Protein AF-0000000071075204 (afdb_homodimer)

Foldseek 3Di:
DLVVLLLVLLVLLLVQLVVLQVQLVVLQVVLVVLVVVPPPDPVSPVSSVVSNVSSVVSNVLSVLSNVCSVPVLPVVSLVVNLVSLVVQQVVLVCCVPPVVVDDPDPVSVVSNVSSVVSNVSSVVNVCSVHPVVVPPPPPPPPPPPD/DLVVLLLVLLVLLLVQLVVLQVQLVVLQVVLVVLVVVPPPDPVSPVSSVVSNVSSVVSNVLSVLSNVCSVPVLPVVSLVVNLVSLVVQQVVLCCCVPPVVVDDPDPVSVVSNVSSVVSNVSSVVNVCSVHPVVVPPPPPPPPPPPD

InterPro domains:
  IPR005352 Erg28 [PF03694] (9-120)
  IPR005352 Erg28 [PTHR15451] (7-124)

Organism: Strongylocentrotus purpuratus (NCBI:txid7668)

Nearest PDB structures (foldseek):
  3ja6-assembly1_I  TM=4.258E-01  e=2.888E+00  Escherichia coli
  8qae-assembly1_A  TM=3.595E-01  e=3.356E+00  synthetic construct
  6ixg-assembly2_B  TM=3.273E-01  e=6.754E+00  Homo sapiens
  3ja6-assembly1_I  TM=4.259E-01  e=3.304E+00  Escherichia coli
  8qae-assembly1_A  TM=3.596E-01  e=3.653E+00  synthetic construct

Structure (mmCIF, N/CA/C/O backbone):
data_AF-0000000071075204-model_v1
#
loop_
_entity.id
_entity.type
_entity.pdbx_description
1 polymer 'Ergosterol biosynthetic protein 28'
#
loop_
_atom_site.group_PDB
_atom_site.id
_atom_site.type_symbol
_atom_site.label_atom_id
_atom_site.label_alt_id
_atom_site.label_comp_id
_atom_site.label_asym_id
_atom_site.label_entity_id
_atom_site.label_seq_id
_atom_site.pdbx_PDB_ins_code
_atom_site.Cartn_x
_atom_site.Cartn_y
_atom_site.Cartn_z
_atom_site.occupancy
_atom_site.B_iso_or_equiv
_atom_site.auth_seq_id
_atom_site.auth_comp_id
_atom_site.auth_asym_id
_atom_site.auth_atom_id
_atom_site.pdbx_PDB_model_num
ATOM 1 N N . MET A 1 1 ? -24.531 17.844 10.969 1 65.88 1 MET A N 1
ATOM 2 C CA . MET A 1 1 ? -24.562 16.766 9.977 1 65.88 1 MET A CA 1
ATOM 3 C C . MET A 1 1 ? -23.172 16.391 9.516 1 65.88 1 MET A C 1
ATOM 5 O O . MET A 1 1 ? -22.812 15.211 9.461 1 65.88 1 MET A O 1
ATOM 9 N N . ALA A 1 2 ? -22.422 17.297 9.336 1 71.94 2 ALA A N 1
ATOM 10 C CA . ALA A 1 2 ? -21.062 17.062 8.875 1 71.94 2 ALA A CA 1
ATOM 11 C C . ALA A 1 2 ? -20.234 16.344 9.938 1 71.94 2 ALA A C 1
ATOM 13 O O . ALA A 1 2 ? -19.516 15.383 9.633 1 71.94 2 ALA A O 1
ATOM 14 N N . ASN A 1 3 ? -20.562 16.594 11.125 1 84 3 ASN A N 1
ATOM 15 C CA . ASN A 1 3 ? -19.812 15.977 12.211 1 84 3 ASN A CA 1
ATOM 16 C C . ASN A 1 3 ? -20.172 14.5 12.375 1 84 3 ASN A C 1
ATOM 18 O O . ASN A 1 3 ? -19.281 13.664 12.562 1 84 3 ASN A O 1
ATOM 22 N N . ALA A 1 4 ? -21.5 14.281 12.219 1 91.12 4 ALA A N 1
ATOM 23 C CA . ALA A 1 4 ? -21.922 12.898 12.336 1 91.12 4 ALA A CA 1
ATOM 24 C C . ALA A 1 4 ? -21.344 12.039 11.219 1 91.12 4 ALA A C 1
ATOM 26 O O . ALA A 1 4 ? -20.875 10.93 11.461 1 91.12 4 ALA A O 1
ATOM 27 N N . PHE A 1 5 ? -21.453 12.547 10.047 1 95.12 5 PHE A N 1
ATOM 28 C CA . PHE A 1 5 ? -20.891 11.844 8.898 1 95.12 5 PHE A CA 1
ATOM 29 C C . PHE A 1 5 ? -19.406 11.555 9.117 1 95.12 5 PHE A C 1
ATOM 31 O O . PHE A 1 5 ? -18.938 10.438 8.859 1 95.12 5 PHE A O 1
ATOM 38 N N . THR 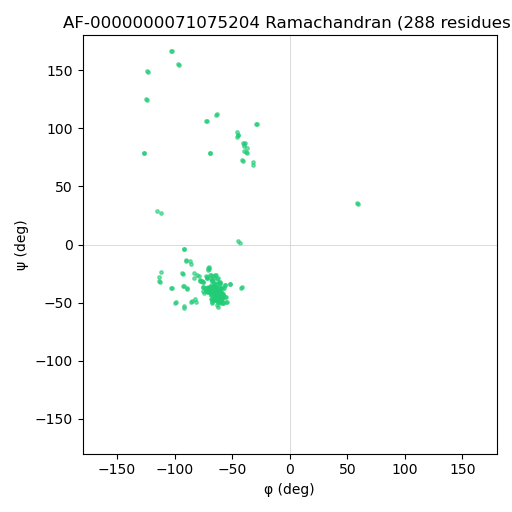A 1 6 ? -18.703 12.523 9.586 1 95.88 6 THR A N 1
ATOM 39 C CA . THR A 1 6 ? -17.266 12.367 9.797 1 95.88 6 THR A CA 1
ATOM 40 C C . THR A 1 6 ? -16.984 11.289 10.836 1 95.88 6 THR A C 1
ATOM 42 O O . THR A 1 6 ? -16.047 10.5 10.688 1 95.88 6 THR A O 1
ATOM 45 N N . LYS A 1 7 ? -17.812 11.258 11.812 1 96.31 7 LYS A N 1
ATOM 46 C CA . LYS A 1 7 ? -17.641 10.234 12.836 1 96.31 7 LYS A CA 1
ATOM 47 C C . LYS A 1 7 ? -17.875 8.844 12.266 1 96.31 7 LYS A C 1
ATOM 49 O O . LYS A 1 7 ? -17.125 7.91 12.562 1 96.31 7 LYS A O 1
ATOM 54 N N . VAL A 1 8 ? -18.906 8.711 11.484 1 97.5 8 VAL A N 1
ATOM 55 C CA . VAL A 1 8 ? -19.234 7.434 10.859 1 97.5 8 VAL A CA 1
ATOM 56 C C . VAL A 1 8 ? -18.109 7.023 9.906 1 97.5 8 VAL A C 1
ATOM 58 O O . VAL A 1 8 ? -17.688 5.867 9.898 1 97.5 8 VAL A O 1
ATOM 61 N N . LEU A 1 9 ? -17.688 7.949 9.133 1 98.06 9 LEU A N 1
ATOM 62 C CA . LEU A 1 9 ? -16.625 7.68 8.172 1 98.06 9 LEU A CA 1
ATOM 63 C C . LEU A 1 9 ? -15.344 7.246 8.883 1 98.06 9 LEU A C 1
ATOM 65 O O . LEU A 1 9 ? -14.695 6.277 8.469 1 98.06 9 LEU A O 1
ATOM 69 N N . ARG A 1 10 ? -15.023 7.922 9.906 1 97.81 10 ARG A N 1
ATOM 70 C CA . ARG A 1 10 ? -13.844 7.59 10.695 1 97.81 10 ARG A CA 1
ATOM 71 C C . ARG A 1 10 ? -13.93 6.168 11.234 1 97.81 10 ARG A C 1
ATOM 73 O O . ARG A 1 10 ? -12.969 5.398 11.141 1 97.81 10 ARG A O 1
ATOM 80 N N . PHE A 1 11 ? -15.039 5.934 11.75 1 98.25 11 PHE A N 1
ATOM 81 C CA . PHE A 1 11 ? -15.242 4.609 12.32 1 98.25 11 PHE A CA 1
ATOM 82 C C . PHE A 1 11 ? -15.188 3.539 11.234 1 98.25 11 PHE A C 1
ATOM 84 O O . PHE A 1 11 ? -14.562 2.49 11.422 1 98.25 11 PHE A O 1
ATOM 91 N N . TRP A 1 12 ? -15.859 3.719 10.141 1 98.56 12 TRP A N 1
ATOM 92 C CA . TRP A 1 12 ? -15.867 2.785 9.023 1 98.56 12 TRP A CA 1
ATOM 93 C C . TRP A 1 12 ? -14.445 2.5 8.547 1 98.56 12 TRP A C 1
ATOM 95 O O . TRP A 1 12 ? -14.055 1.34 8.406 1 98.56 12 TRP A O 1
ATOM 105 N N . ILE A 1 13 ? -13.711 3.559 8.344 1 98.69 13 ILE A N 1
ATOM 106 C CA . ILE A 1 13 ? -12.359 3.418 7.824 1 98.69 13 ILE A CA 1
ATOM 107 C C . ILE A 1 13 ? -11.484 2.686 8.844 1 98.69 13 ILE A C 1
ATOM 109 O O . ILE A 1 13 ? -10.633 1.875 8.469 1 98.69 13 ILE A O 1
ATOM 113 N N . PHE A 1 14 ? -11.703 2.955 10.094 1 98.62 14 PHE A N 1
ATOM 114 C CA . PHE A 1 14 ? -10.969 2.252 11.133 1 98.62 14 PHE A CA 1
ATOM 115 C C . PHE A 1 14 ? -11.258 0.755 11.086 1 98.62 14 PHE A C 1
ATOM 117 O O . PHE A 1 14 ? -10.328 -0.059 11.133 1 98.62 14 PHE A O 1
ATOM 124 N N . LEU A 1 15 ? -12.508 0.422 10.984 1 98.31 15 LEU A N 1
ATOM 125 C CA . LEU A 1 15 ? -12.914 -0.978 10.953 1 98.31 15 LEU A CA 1
ATOM 126 C C . LEU A 1 15 ? -12.312 -1.696 9.758 1 98.31 15 LEU A C 1
ATOM 128 O O . LEU A 1 15 ? -11.805 -2.814 9.883 1 98.31 15 LEU A O 1
ATOM 132 N N . VAL A 1 16 ? -12.398 -1.036 8.641 1 98.06 16 VAL A N 1
ATOM 133 C CA . VAL A 1 16 ? -11.867 -1.641 7.418 1 98.06 16 VAL A CA 1
ATOM 134 C C . VAL A 1 16 ? -10.359 -1.795 7.531 1 98.06 16 VAL A C 1
ATOM 136 O O . VAL A 1 16 ? -9.797 -2.814 7.117 1 98.06 16 VAL A O 1
ATOM 139 N N . GLY A 1 17 ? -9.711 -0.777 8.055 1 98.12 17 GLY A N 1
ATOM 140 C CA . GLY A 1 17 ? -8.281 -0.888 8.289 1 98.12 17 GLY A CA 1
ATOM 141 C C . GLY A 1 17 ? -7.918 -2.008 9.25 1 98.12 17 GLY A C 1
ATOM 142 O O . GLY A 1 17 ? -6.957 -2.744 9.016 1 98.12 17 GLY A O 1
ATOM 143 N N . PHE A 1 18 ? -8.648 -2.141 10.242 1 97.19 18 PHE A N 1
ATOM 144 C CA . PHE A 1 18 ? -8.414 -3.188 11.227 1 97.19 18 PHE A CA 1
ATOM 145 C C . PHE A 1 18 ? -8.656 -4.566 10.625 1 97.19 18 PHE A C 1
ATOM 147 O O . PHE A 1 18 ? -7.902 -5.504 10.891 1 97.19 18 PHE A O 1
ATOM 154 N N . MET A 1 19 ? -9.672 -4.688 9.852 1 95.88 19 MET A N 1
ATOM 155 C CA . MET A 1 19 ? -9.984 -5.941 9.172 1 95.88 19 MET A CA 1
ATOM 156 C C . MET A 1 19 ? -8.852 -6.348 8.234 1 95.88 19 MET A C 1
ATOM 158 O O . MET A 1 19 ? -8.617 -7.535 8.008 1 95.88 19 MET A O 1
ATOM 162 N N . ALA A 1 20 ? -8.227 -5.348 7.707 1 96.12 20 ALA A N 1
ATOM 163 C CA . ALA A 1 20 ? -7.098 -5.629 6.824 1 96.12 20 ALA A CA 1
ATOM 164 C C . ALA A 1 20 ? -5.996 -6.375 7.57 1 96.12 20 ALA A C 1
ATOM 166 O O . ALA A 1 20 ? -5.34 -7.25 7 1 96.12 20 ALA A O 1
ATOM 167 N N . VAL A 1 21 ? -5.766 -6.055 8.797 1 93.81 21 VAL A N 1
ATOM 168 C CA . VAL A 1 21 ? -4.773 -6.754 9.609 1 93.81 21 VAL A CA 1
ATOM 169 C C . VAL A 1 21 ? -5.188 -8.211 9.789 1 93.81 21 VAL A C 1
ATOM 171 O O . VAL A 1 21 ? -4.355 -9.117 9.688 1 93.81 21 VAL A O 1
ATOM 174 N N . GLY A 1 22 ? -6.469 -8.414 10.078 1 92.38 22 GLY A N 1
ATOM 175 C CA . GLY A 1 22 ? -6.977 -9.773 10.164 1 92.38 22 GLY A CA 1
ATOM 176 C C . GLY A 1 22 ? -6.809 -10.555 8.875 1 92.38 22 GLY A C 1
ATOM 177 O O . GLY A 1 22 ? -6.41 -11.727 8.891 1 92.38 22 GLY A O 1
ATOM 178 N N . THR A 1 23 ? -7.113 -9.938 7.824 1 92.31 23 THR A N 1
ATOM 179 C CA . THR A 1 23 ? -6.961 -10.555 6.512 1 92.31 23 THR A CA 1
ATOM 180 C C . THR A 1 23 ? -5.504 -10.922 6.25 1 92.31 23 THR A C 1
ATOM 182 O O . THR A 1 23 ? -5.211 -12 5.73 1 92.31 23 THR A O 1
ATOM 185 N N . ALA A 1 24 ? -4.621 -10.023 6.57 1 94.31 24 ALA A N 1
ATOM 186 C CA . ALA A 1 24 ? -3.197 -10.281 6.387 1 94.31 24 ALA A CA 1
ATOM 187 C C . ALA A 1 24 ? -2.746 -11.477 7.219 1 94.31 24 ALA A C 1
ATOM 189 O O . ALA A 1 24 ? -2.031 -12.352 6.723 1 94.31 24 ALA A O 1
ATOM 190 N N . MET A 1 25 ? -3.139 -11.539 8.422 1 92.94 25 MET A N 1
ATOM 191 C CA . MET A 1 25 ? -2.785 -12.656 9.297 1 92.94 25 MET A CA 1
ATOM 192 C C . MET A 1 25 ? -3.275 -13.977 8.719 1 92.94 25 MET A C 1
ATOM 194 O O . MET A 1 25 ? -2.547 -14.969 8.719 1 92.94 25 MET A O 1
ATOM 198 N N . GLN A 1 26 ? -4.477 -13.961 8.25 1 89.75 26 GLN A N 1
ATOM 199 C CA . GLN A 1 26 ? -5.031 -15.156 7.633 1 89.75 26 GLN A CA 1
ATOM 200 C C . GLN A 1 26 ? -4.223 -15.562 6.402 1 89.75 26 GLN A C 1
ATOM 202 O O . GLN A 1 26 ? -3.959 -16.75 6.191 1 89.75 26 GLN A O 1
ATOM 207 N N . ALA A 1 27 ? -3.863 -14.617 5.609 1 90.5 27 ALA A N 1
ATOM 208 C CA . ALA A 1 27 ? -3.074 -14.891 4.41 1 90.5 27 ALA A CA 1
ATOM 209 C C . ALA A 1 27 ? -1.727 -15.508 4.766 1 90.5 27 ALA A C 1
ATOM 211 O O . ALA A 1 27 ? -1.29 -16.469 4.125 1 90.5 27 ALA A O 1
ATOM 212 N N . PHE A 1 28 ? -1.049 -15.07 5.789 1 90.25 28 PHE A N 1
ATOM 213 C CA . PHE A 1 28 ? 0.247 -15.594 6.211 1 90.25 28 PHE A CA 1
ATOM 214 C C . PHE A 1 28 ? 0.106 -17 6.785 1 90.25 28 PHE A C 1
ATOM 216 O O . PHE A 1 28 ? 0.948 -17.859 6.539 1 90.25 28 PHE A O 1
ATOM 223 N N . MET A 1 29 ? -0.968 -17.234 7.492 1 85.38 29 MET A N 1
ATOM 224 C CA . MET A 1 29 ? -1.204 -18.562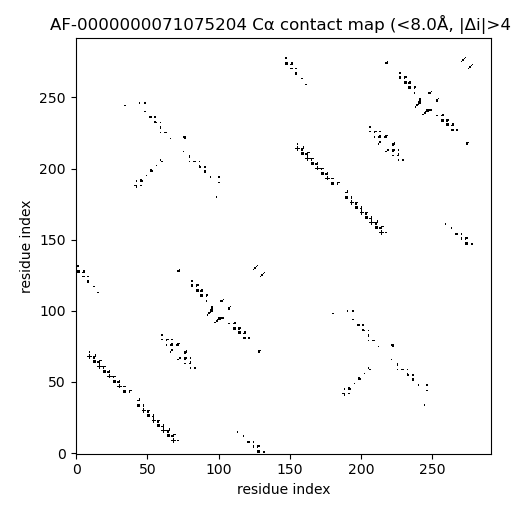 8.078 1 85.38 29 MET A CA 1
ATOM 225 C C . MET A 1 29 ? -1.469 -19.594 6.988 1 85.38 29 MET A C 1
ATOM 227 O O . MET A 1 29 ? -0.916 -20.688 7.027 1 85.38 29 MET A O 1
ATOM 231 N N . GLU A 1 30 ? -2.307 -19.234 6.094 1 82.94 30 GLU A N 1
ATOM 232 C CA . GLU A 1 30 ? -2.623 -20.141 5.004 1 82.94 30 GLU A CA 1
ATOM 233 C C . GLU A 1 30 ? -1.391 -20.438 4.152 1 82.94 30 GLU A C 1
ATOM 235 O O . GLU A 1 30 ? -1.19 -21.578 3.707 1 82.94 30 GLU A O 1
ATOM 240 N N . SER A 1 31 ? -0.634 -19.516 3.936 1 82 31 SER A N 1
ATOM 241 C CA . SER A 1 31 ? 0.575 -19.703 3.141 1 82 31 SER A CA 1
ATOM 242 C C . SER A 1 31 ? 1.577 -20.594 3.857 1 82 31 SER A C 1
ATOM 244 O O . SER A 1 31 ? 2.299 -21.375 3.217 1 82 31 SER A O 1
ATOM 246 N N . SER A 1 32 ? 1.646 -20.438 5.113 1 74.62 32 SER A N 1
ATOM 247 C CA . SER A 1 32 ? 2.549 -21.281 5.895 1 74.62 32 SER A CA 1
ATOM 248 C C . SER A 1 32 ? 2.113 -22.734 5.867 1 74.62 32 SER A C 1
ATOM 250 O O . SER A 1 32 ? 2.949 -23.641 5.77 1 74.62 32 SER A O 1
ATOM 252 N N . PHE A 1 33 ? 0.834 -22.984 6 1 69.69 33 PHE A N 1
ATOM 253 C CA . PHE A 1 33 ? 0.295 -24.328 5.934 1 69.69 33 PHE A CA 1
ATOM 254 C C . PHE A 1 33 ? 0.585 -24.969 4.574 1 69.69 33 PHE A C 1
ATOM 256 O O . PHE A 1 33 ? 0.981 -26.125 4.5 1 69.69 33 PHE A O 1
ATOM 263 N N . LEU A 1 34 ? 0.426 -24.156 3.582 1 64.5 34 LEU A N 1
ATOM 264 C CA . LEU A 1 34 ? 0.686 -24.641 2.23 1 64.5 34 LEU A CA 1
ATOM 265 C C . LEU A 1 34 ? 2.172 -24.922 2.029 1 64.5 34 LEU A C 1
ATOM 267 O O . LEU A 1 34 ? 2.541 -25.875 1.344 1 64.5 34 LEU A O 1
ATOM 271 N N . ALA A 1 35 ? 3.012 -24.188 2.592 1 62.06 35 ALA A N 1
ATOM 272 C CA . ALA A 1 35 ? 4.461 -24.344 2.467 1 62.06 35 ALA A CA 1
ATOM 273 C C . ALA A 1 35 ? 4.938 -25.641 3.1 1 62.06 35 ALA A C 1
ATOM 275 O O . ALA A 1 35 ? 5.852 -26.297 2.588 1 62.06 35 ALA A O 1
ATOM 276 N N . THR A 1 36 ? 4.316 -26 4.137 1 61.38 36 THR A N 1
ATOM 277 C CA . THR A 1 36 ? 4.73 -27.203 4.852 1 61.38 36 THR A CA 1
ATOM 278 C C . THR A 1 36 ? 4.25 -28.453 4.121 1 61.38 36 THR A C 1
ATOM 280 O O . THR A 1 36 ? 4.887 -29.5 4.199 1 61.38 36 THR A O 1
ATOM 283 N N . ARG A 1 37 ? 3.172 -28.297 3.51 1 53.5 37 ARG A N 1
ATOM 284 C CA . ARG A 1 37 ? 2.635 -29.469 2.842 1 53.5 37 ARG A CA 1
ATOM 285 C C . ARG A 1 37 ? 3.273 -29.672 1.47 1 53.5 37 ARG A C 1
ATOM 287 O O . ARG A 1 37 ? 3.252 -30.766 0.917 1 53.5 37 ARG A O 1
ATOM 294 N N . MET A 1 38 ? 3.715 -28.562 0.814 1 51.38 38 MET A N 1
ATOM 295 C CA . MET A 1 38 ? 3.842 -28.688 -0.635 1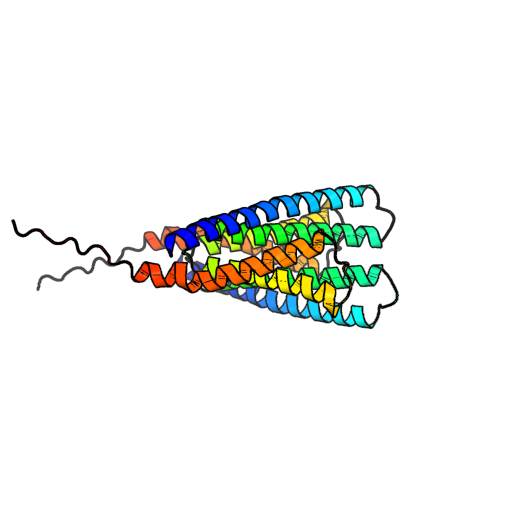 51.38 38 MET A CA 1
ATOM 296 C C . MET A 1 38 ? 5.301 -28.562 -1.065 1 51.38 38 MET A C 1
ATOM 298 O O . MET A 1 38 ? 5.59 -28.203 -2.205 1 51.38 38 MET A O 1
ATOM 302 N N . TYR A 1 39 ? 6.301 -28.875 -0.372 1 47 39 TYR A N 1
ATOM 303 C CA . TYR A 1 39 ? 7.562 -28.922 -1.104 1 47 39 TYR A CA 1
ATOM 304 C C . TYR A 1 39 ? 7.395 -29.641 -2.439 1 47 39 TYR A C 1
ATOM 306 O O . TYR A 1 39 ? 8.328 -29.703 -3.238 1 47 39 TYR A O 1
ATOM 314 N N . THR A 1 40 ? 6.152 -30.078 -2.799 1 50.47 40 THR A N 1
ATOM 315 C CA . THR A 1 40 ? 6.301 -31.031 -3.898 1 50.47 40 THR A CA 1
ATOM 316 C C . THR A 1 40 ? 5.734 -30.453 -5.191 1 50.47 40 THR A C 1
ATOM 318 O O . THR A 1 40 ? 6.059 -30.922 -6.285 1 50.47 40 THR A O 1
ATOM 321 N N . GLN A 1 41 ? 4.715 -29.406 -5.23 1 61 41 GLN A N 1
ATOM 322 C CA . GLN A 1 41 ? 4.172 -29.047 -6.535 1 61 41 GLN A CA 1
ATOM 323 C C . GLN A 1 41 ? 4.336 -27.547 -6.809 1 61 41 GLN A C 1
ATOM 325 O O . GLN A 1 41 ? 4.145 -26.719 -5.914 1 61 41 GLN A O 1
ATOM 330 N N . ALA A 1 42 ? 4.977 -27.078 -7.926 1 63.47 42 ALA A N 1
ATOM 331 C CA . ALA A 1 42 ? 5.242 -25.719 -8.406 1 63.47 42 ALA A CA 1
ATOM 332 C C . ALA A 1 42 ? 4.016 -24.828 -8.227 1 63.47 42 ALA A C 1
ATOM 334 O O . ALA A 1 42 ? 4.145 -23.656 -7.855 1 63.47 42 ALA A O 1
ATOM 335 N N . GLN A 1 43 ? 2.818 -25.344 -8.43 1 66.44 43 GLN A N 1
ATOM 336 C CA . GLN A 1 43 ? 1.595 -24.562 -8.312 1 66.44 43 GLN A CA 1
ATOM 337 C C . GLN A 1 43 ? 1.335 -24.156 -6.867 1 66.44 43 GLN A C 1
ATOM 339 O O . GLN A 1 43 ? 0.923 -23.016 -6.598 1 66.44 43 GLN A O 1
ATOM 344 N N . GLU A 1 44 ? 1.651 -25.031 -5.996 1 69.94 44 GLU A N 1
ATOM 345 C CA . GLU A 1 44 ? 1.417 -24.75 -4.582 1 69.94 44 GLU A CA 1
ATOM 346 C C . GLU A 1 44 ? 2.398 -23.703 -4.062 1 69.94 44 GLU A C 1
ATOM 348 O O . GLU A 1 44 ? 2.041 -22.875 -3.225 1 69.94 44 GLU A O 1
ATOM 353 N N . MET A 1 45 ? 3.547 -23.719 -4.703 1 69.31 45 MET A N 1
ATOM 354 C CA . MET A 1 45 ? 4.559 -22.75 -4.305 1 69.31 45 MET A CA 1
ATOM 355 C C . MET A 1 45 ? 4.152 -21.344 -4.727 1 69.31 45 MET A C 1
ATOM 357 O O . MET A 1 45 ? 4.289 -20.391 -3.955 1 69.31 45 MET A O 1
ATOM 361 N N . VAL A 1 46 ? 3.568 -21.234 -5.883 1 75.25 46 VAL A N 1
ATOM 362 C CA . VAL A 1 46 ? 3.174 -19.922 -6.375 1 75.25 46 VAL A CA 1
ATOM 363 C C . VAL A 1 46 ? 1.973 -19.406 -5.586 1 75.25 46 VAL A C 1
ATOM 365 O O . VAL A 1 46 ? 1.867 -18.219 -5.309 1 75.25 46 VAL A O 1
ATOM 368 N N . ASN A 1 47 ? 1.214 -20.344 -5.113 1 78.56 47 ASN A N 1
ATOM 369 C CA . ASN A 1 47 ? 0.074 -19.953 -4.289 1 78.56 47 ASN A CA 1
ATOM 370 C C . ASN A 1 47 ? 0.521 -19.422 -2.93 1 78.56 47 ASN A C 1
ATOM 372 O O . ASN A 1 47 ? -0.069 -18.469 -2.408 1 78.56 47 ASN A O 1
ATOM 376 N N . ALA A 1 48 ? 1.475 -20.062 -2.396 1 83.44 48 ALA A N 1
ATOM 377 C CA . ALA A 1 48 ? 1.991 -19.594 -1.108 1 83.44 48 ALA A CA 1
ATOM 378 C C . ALA A 1 48 ? 2.609 -18.203 -1.225 1 83.44 48 ALA A C 1
ATOM 380 O O . ALA A 1 48 ? 2.42 -17.359 -0.346 1 83.44 48 ALA A O 1
ATOM 381 N N . VAL A 1 49 ? 3.311 -17.906 -2.297 1 83.75 49 VAL A N 1
ATOM 382 C CA . VAL A 1 49 ? 3.906 -16.609 -2.543 1 83.75 49 VAL A CA 1
ATOM 383 C C . VAL A 1 49 ? 2.807 -15.562 -2.738 1 83.75 49 VAL A C 1
ATOM 385 O O . VAL A 1 49 ? 2.908 -14.445 -2.232 1 83.75 49 VAL A O 1
ATOM 388 N N . LEU A 1 50 ? 1.789 -16.016 -3.436 1 86.06 50 LEU A N 1
ATOM 389 C CA . LEU A 1 50 ? 0.64 -15.141 -3.664 1 86.06 50 LEU A CA 1
ATOM 390 C C . LEU A 1 50 ? 0.012 -14.711 -2.342 1 86.06 50 LEU A C 1
ATOM 392 O O . LEU A 1 50 ? -0.306 -13.539 -2.156 1 86.06 50 LEU A O 1
ATOM 396 N N . GLY A 1 51 ? -0.098 -15.625 -1.507 1 89.69 51 GLY A N 1
ATOM 397 C CA . GLY A 1 51 ? -0.663 -15.328 -0.201 1 89.69 51 GLY A CA 1
ATOM 398 C C . GLY A 1 51 ? 0.186 -14.367 0.611 1 89.69 51 GLY A C 1
ATOM 399 O O . GLY A 1 51 ? -0.335 -13.422 1.214 1 89.69 51 GLY A O 1
ATOM 400 N N . ARG A 1 52 ? 1.465 -14.523 0.666 1 91 52 ARG A N 1
ATOM 401 C CA . ARG A 1 52 ? 2.367 -13.672 1.438 1 91 52 ARG A CA 1
ATOM 402 C C . ARG A 1 52 ? 2.449 -12.273 0.837 1 91 52 ARG A C 1
ATOM 404 O O . ARG A 1 52 ? 2.541 -11.281 1.566 1 91 52 ARG A O 1
ATOM 411 N N . LEU A 1 53 ? 2.432 -12.25 -0.445 1 90.88 53 LEU A N 1
ATOM 412 C CA . LEU A 1 53 ? 2.408 -10.961 -1.117 1 90.88 53 LEU A CA 1
ATOM 413 C C . LEU A 1 53 ? 1.127 -10.195 -0.79 1 90.88 53 LEU A C 1
ATOM 415 O O . LEU A 1 53 ? 1.171 -9.016 -0.455 1 90.88 53 LEU A O 1
ATOM 419 N N . PHE A 1 54 ? 0.04 -10.914 -0.826 1 91.19 54 PHE A N 1
ATOM 420 C CA . PHE A 1 54 ? -1.25 -10.312 -0.509 1 91.19 54 PHE A CA 1
ATOM 421 C C . PHE A 1 54 ? -1.273 -9.812 0.929 1 91.19 54 PHE A C 1
ATOM 423 O O . PHE A 1 54 ? -1.715 -8.688 1.193 1 91.19 54 PHE A O 1
ATOM 430 N N . GLY A 1 55 ? -0.826 -10.609 1.778 1 94.5 55 GLY A N 1
ATOM 431 C CA . GLY A 1 55 ? -0.767 -10.219 3.178 1 94.5 55 GLY A CA 1
ATOM 432 C C . GLY A 1 55 ? 0.078 -8.977 3.416 1 94.5 55 GLY A C 1
ATOM 433 O O . GLY A 1 55 ? -0.331 -8.078 4.148 1 94.5 55 GLY A O 1
ATOM 434 N N . THR A 1 56 ? 1.196 -8.938 2.834 1 94.06 56 THR A N 1
ATOM 435 C CA . THR A 1 56 ? 2.131 -7.832 2.996 1 94.06 56 THR A CA 1
ATOM 436 C C . THR A 1 56 ? 1.506 -6.523 2.518 1 94.06 56 THR A C 1
ATOM 438 O O . THR A 1 56 ? 1.532 -5.52 3.23 1 94.06 56 THR A O 1
ATOM 441 N N . TRP A 1 57 ? 0.92 -6.566 1.422 1 91.62 57 TRP A N 1
ATOM 442 C CA . TRP A 1 57 ? 0.388 -5.34 0.833 1 91.62 57 TRP A CA 1
ATOM 443 C C . TRP A 1 57 ? -0.917 -4.934 1.51 1 91.62 57 TRP A C 1
ATOM 445 O O . TRP A 1 57 ? -1.21 -3.744 1.643 1 91.62 57 TRP A O 1
ATOM 455 N N . THR A 1 58 ? -1.641 -5.93 1.96 1 95.38 58 THR A N 1
ATOM 456 C CA . THR A 1 58 ? -2.826 -5.641 2.758 1 95.38 58 THR A CA 1
ATOM 457 C C . THR A 1 58 ? -2.447 -4.938 4.059 1 95.38 58 THR A C 1
ATOM 459 O O . THR A 1 58 ? -3.18 -4.07 4.539 1 95.38 58 THR A O 1
ATOM 462 N N . LEU A 1 59 ? -1.339 -5.273 4.59 1 97.19 59 LEU A N 1
ATOM 463 C CA . LEU A 1 59 ? -0.853 -4.598 5.789 1 97.19 59 LEU A CA 1
ATOM 464 C C . LEU A 1 59 ? -0.582 -3.125 5.508 1 97.19 59 LEU A C 1
ATOM 466 O O . LEU A 1 59 ? -0.872 -2.266 6.344 1 97.19 59 LEU A O 1
ATOM 470 N N . LEU A 1 60 ? -0.028 -2.842 4.387 1 97.38 60 LEU A N 1
ATOM 471 C CA . LEU A 1 60 ? 0.214 -1.447 4.035 1 97.38 60 LEU A CA 1
ATOM 472 C C . LEU A 1 60 ? -1.101 -0.69 3.877 1 97.38 60 LEU A C 1
ATOM 474 O O . LEU A 1 60 ? -1.252 0.416 4.402 1 97.38 60 LEU A O 1
ATOM 478 N N . ALA A 1 61 ? -2.016 -1.279 3.145 1 97.94 61 ALA A N 1
ATOM 479 C CA . ALA A 1 61 ? -3.324 -0.652 2.977 1 97.94 61 ALA A CA 1
ATOM 480 C C . ALA A 1 61 ? -3.998 -0.421 4.324 1 97.94 61 ALA A C 1
ATOM 482 O O . ALA A 1 61 ? -4.582 0.639 4.562 1 97.94 61 ALA A O 1
ATOM 483 N N . GLY A 1 62 ? -3.914 -1.419 5.156 1 98.38 62 GLY A N 1
ATOM 484 C CA . GLY A 1 62 ? -4.48 -1.277 6.488 1 98.38 62 GLY A CA 1
ATOM 485 C C . GLY A 1 62 ? -3.863 -0.142 7.281 1 98.38 62 GLY A C 1
ATOM 486 O O . GLY A 1 62 ? -4.574 0.606 7.957 1 98.38 62 GLY A O 1
ATOM 487 N N . ALA A 1 63 ? -2.576 -0.023 7.246 1 98.31 63 ALA A N 1
ATOM 488 C CA . ALA A 1 63 ? -1.881 1.043 7.961 1 98.31 63 ALA A CA 1
ATOM 489 C C . ALA A 1 63 ? -2.311 2.416 7.453 1 98.31 63 ALA A C 1
ATOM 491 O O . ALA A 1 63 ? -2.537 3.336 8.242 1 98.31 63 ALA A O 1
ATOM 492 N N . VAL A 1 64 ? -2.375 2.547 6.133 1 98.62 64 VAL A N 1
ATOM 493 C CA . VAL A 1 64 ? -2.814 3.801 5.527 1 98.62 64 VAL A CA 1
ATOM 494 C C . VAL A 1 64 ? -4.219 4.145 6.016 1 98.62 64 VAL A C 1
ATOM 496 O O . VAL A 1 64 ? -4.492 5.285 6.391 1 98.62 64 VAL A O 1
ATOM 499 N N . ARG A 1 65 ? -5.074 3.129 6.059 1 98.81 65 ARG A N 1
ATOM 500 C CA . ARG A 1 65 ? -6.469 3.332 6.434 1 98.81 65 ARG A CA 1
ATOM 501 C C . ARG A 1 65 ? -6.594 3.66 7.918 1 98.81 65 ARG A C 1
ATOM 503 O O . ARG A 1 65 ? -7.355 4.555 8.297 1 98.81 65 ARG A O 1
ATOM 510 N N . MET A 1 66 ? -5.828 3.014 8.719 1 98.5 66 MET A N 1
ATOM 511 C CA . MET A 1 66 ? -5.871 3.297 10.148 1 98.5 66 MET A CA 1
ATOM 512 C C . MET A 1 66 ? -5.32 4.688 10.453 1 98.5 66 MET A C 1
ATOM 514 O O . MET A 1 66 ? -5.859 5.406 11.289 1 98.5 66 MET A O 1
ATOM 518 N N . MET A 1 67 ? -4.273 5.023 9.797 1 98.44 67 MET A N 1
ATOM 519 C CA . MET A 1 67 ? -3.711 6.359 9.969 1 98.44 67 MET A CA 1
ATOM 520 C C . MET A 1 67 ? -4.715 7.43 9.547 1 98.44 67 MET A C 1
ATOM 522 O O . MET A 1 67 ? -4.809 8.484 10.18 1 98.44 67 MET A O 1
ATOM 526 N N . CYS A 1 68 ? -5.41 7.172 8.477 1 98.5 68 CYS A N 1
ATOM 527 C CA . CYS A 1 68 ? -6.426 8.109 8 1 98.5 68 CYS A CA 1
ATOM 528 C C . CYS A 1 68 ? -7.531 8.273 9.039 1 98.5 68 CYS A C 1
ATOM 530 O O . CYS A 1 68 ? -7.984 9.391 9.289 1 98.5 68 CYS A O 1
ATOM 532 N N . SER A 1 69 ? -7.984 7.117 9.523 1 98.44 69 SER A N 1
ATOM 533 C CA . SER A 1 69 ? -9.008 7.191 10.555 1 98.44 69 SER A CA 1
ATOM 534 C C . SER A 1 69 ? -8.531 8 11.758 1 98.44 69 SER A C 1
ATOM 536 O O . SER A 1 69 ? -9.289 8.789 12.328 1 98.44 69 SER A O 1
ATOM 538 N N . TYR A 1 70 ? -7.277 7.855 12.094 1 97.25 70 TYR A N 1
ATOM 539 C CA . TYR A 1 70 ? -6.691 8.555 13.234 1 97.25 70 TYR A CA 1
ATOM 540 C C . TYR A 1 70 ? -6.613 10.047 12.969 1 97.25 70 TYR A C 1
ATOM 542 O O . TYR A 1 70 ? -6.895 10.859 13.859 1 97.25 70 TYR A O 1
ATOM 550 N N . ASP A 1 71 ? -6.207 10.398 11.828 1 96 71 ASP A N 1
ATOM 551 C CA . ASP A 1 71 ? -6.117 11.797 11.422 1 96 71 ASP A CA 1
ATOM 552 C C . ASP A 1 71 ? -6.867 12.047 10.117 1 96 71 ASP A C 1
ATOM 554 O O . ASP A 1 71 ? -6.25 12.305 9.078 1 96 71 ASP A O 1
ATOM 558 N N . ILE A 1 72 ? -8.141 12.141 10.234 1 96.81 72 ILE A N 1
ATOM 559 C CA . ILE A 1 72 ? -9.023 12.156 9.07 1 96.81 72 ILE A CA 1
ATOM 560 C C . ILE A 1 72 ? -8.852 13.469 8.312 1 96.81 72 ILE A C 1
ATOM 562 O O . ILE A 1 72 ? -9.188 13.562 7.129 1 96.81 72 ILE A O 1
ATOM 566 N N . ARG A 1 73 ? -8.305 14.508 8.969 1 95.88 73 ARG A N 1
ATOM 567 C CA . ARG A 1 73 ? -8.211 15.812 8.336 1 95.88 73 ARG A CA 1
ATOM 568 C C . ARG A 1 73 ? -6.871 15.984 7.617 1 95.88 73 ARG A C 1
ATOM 570 O O . ARG A 1 73 ? -6.641 17 6.953 1 95.88 73 ARG A O 1
ATOM 577 N N . ASN A 1 74 ? -6.02 15.023 7.742 1 97.44 74 ASN A N 1
ATOM 578 C CA . ASN A 1 74 ? -4.812 15.008 6.926 1 97.44 74 ASN A CA 1
ATOM 579 C C . ASN A 1 74 ? -5.125 14.672 5.469 1 97.44 74 ASN A C 1
ATOM 581 O O . ASN A 1 74 ? -5.348 13.508 5.133 1 97.44 74 ASN A O 1
ATOM 585 N N . ARG A 1 75 ? -5.062 15.617 4.68 1 97.12 75 ARG A N 1
ATOM 586 C CA . ARG A 1 75 ? -5.516 15.477 3.299 1 97.12 75 ARG A CA 1
ATOM 587 C C . ARG A 1 75 ? -4.668 14.461 2.543 1 97.12 75 ARG A C 1
ATOM 589 O O . ARG A 1 75 ? -5.191 13.68 1.745 1 97.12 75 ARG A O 1
ATOM 596 N N . ALA A 1 76 ? -3.412 14.508 2.754 1 98.06 76 ALA A N 1
ATOM 597 C CA . ALA A 1 76 ? -2.51 13.586 2.061 1 98.06 76 ALA A CA 1
ATOM 598 C C . ALA A 1 76 ? -2.852 12.133 2.381 1 98.06 76 ALA A C 1
ATOM 600 O O . ALA A 1 76 ? -2.943 11.297 1.478 1 98.06 76 ALA A O 1
ATOM 601 N N . VAL A 1 77 ? -3.08 11.891 3.627 1 98.62 77 VAL A N 1
ATOM 602 C CA . VAL A 1 77 ? -3.398 10.531 4.039 1 98.62 77 VAL A CA 1
ATOM 603 C C . VAL A 1 77 ? -4.793 10.156 3.539 1 98.62 77 VAL A C 1
ATOM 605 O O . VAL A 1 77 ? -5.031 9.008 3.152 1 98.62 77 VAL A O 1
ATOM 608 N N . TYR A 1 78 ? -5.688 11.117 3.57 1 98.62 78 TYR A N 1
ATOM 609 C CA . TYR A 1 78 ? -7.035 10.898 3.057 1 98.62 78 TYR A CA 1
ATOM 610 C C . TYR A 1 78 ? -7 10.492 1.589 1 98.62 78 TYR A C 1
ATOM 612 O O . TYR A 1 78 ? -7.633 9.508 1.194 1 98.62 78 TYR A O 1
ATOM 620 N N . ASP A 1 79 ? -6.238 11.164 0.833 1 98.75 79 ASP A N 1
ATOM 621 C CA . ASP A 1 79 ? -6.121 10.875 -0.592 1 98.75 79 ASP A CA 1
ATOM 622 C C . ASP A 1 79 ? -5.504 9.492 -0.82 1 98.75 79 ASP A C 1
ATOM 624 O O . ASP A 1 79 ? -5.945 8.742 -1.694 1 98.75 79 ASP A O 1
ATOM 628 N N . LEU A 1 80 ? -4.512 9.242 -0.088 1 98.75 80 LEU A N 1
ATOM 629 C CA . LEU A 1 80 ? -3.865 7.945 -0.207 1 98.75 80 LEU A CA 1
ATOM 630 C C . LEU A 1 80 ? -4.832 6.82 0.155 1 98.75 80 LEU A C 1
ATOM 632 O O . LEU A 1 80 ? -4.801 5.75 -0.454 1 98.75 80 LEU A O 1
ATOM 636 N N . THR A 1 81 ? -5.625 7.047 1.171 1 98.81 81 THR A N 1
ATOM 637 C CA . THR A 1 81 ? -6.605 6.055 1.596 1 98.81 81 THR A CA 1
ATOM 638 C C . THR A 1 81 ? -7.641 5.812 0.499 1 98.81 81 THR A C 1
ATOM 640 O O . THR A 1 81 ? -7.945 4.664 0.17 1 98.81 81 THR A O 1
ATOM 643 N N . LEU A 1 82 ? -8.109 6.902 -0.023 1 98.88 82 LEU A N 1
ATOM 644 C CA . LEU A 1 82 ? -9.031 6.758 -1.146 1 98.88 82 LEU A CA 1
ATOM 645 C C . LEU A 1 82 ? -8.375 5.988 -2.287 1 98.88 82 LEU A C 1
ATOM 647 O O . LEU A 1 82 ? -8.992 5.105 -2.885 1 98.88 82 LEU A O 1
ATOM 651 N N . PHE A 1 83 ? -7.199 6.328 -2.562 1 98.75 83 PHE A N 1
ATOM 652 C CA . PHE A 1 83 ? -6.457 5.656 -3.623 1 98.75 83 PHE A CA 1
ATOM 653 C C . PHE A 1 83 ? -6.332 4.164 -3.34 1 98.75 83 PHE A C 1
ATOM 655 O O . PHE A 1 83 ? -6.445 3.342 -4.25 1 98.75 83 PHE A O 1
ATOM 662 N N . SER A 1 84 ? -6.07 3.764 -2.096 1 98.5 84 SER A N 1
ATOM 663 C CA . SER A 1 84 ? -5.965 2.354 -1.737 1 98.5 84 SER A CA 1
ATOM 664 C C . SER A 1 84 ? -7.262 1.608 -2.035 1 98.5 84 SER A C 1
ATOM 666 O O . SER A 1 84 ? -7.234 0.456 -2.471 1 98.5 84 SER A O 1
ATOM 668 N N . PHE A 1 85 ? -8.367 2.27 -1.813 1 98.69 85 PHE A N 1
ATOM 669 C CA . PHE A 1 85 ? -9.656 1.642 -2.086 1 98.69 85 PHE A CA 1
ATOM 670 C C . PHE A 1 85 ? -9.898 1.543 -3.586 1 98.69 85 PHE A C 1
ATOM 672 O O . PHE A 1 85 ? -10.477 0.562 -4.062 1 98.69 85 PHE A O 1
ATOM 679 N N . ILE A 1 86 ? -9.539 2.527 -4.289 1 98.62 86 ILE A N 1
ATOM 680 C CA . ILE A 1 86 ? -9.688 2.496 -5.738 1 98.62 86 ILE A CA 1
ATOM 681 C C . ILE A 1 86 ? -8.867 1.346 -6.316 1 98.62 86 ILE A C 1
ATOM 683 O O . ILE A 1 86 ? -9.352 0.593 -7.168 1 98.62 86 ILE A O 1
ATOM 687 N N . LEU A 1 87 ? -7.664 1.2 -5.891 1 97.69 87 LEU A N 1
ATOM 688 C CA . LEU A 1 87 ? -6.797 0.126 -6.363 1 97.69 87 LEU A CA 1
ATOM 689 C C . LEU A 1 87 ? -7.398 -1.238 -6.043 1 97.69 87 LEU A C 1
ATOM 691 O O . LEU A 1 87 ? -7.383 -2.141 -6.883 1 97.69 87 LEU A O 1
ATOM 695 N N . ALA A 1 88 ? -7.883 -1.349 -4.793 1 96.56 88 ALA A N 1
ATOM 696 C CA . ALA A 1 88 ? -8.5 -2.613 -4.398 1 96.56 88 ALA A CA 1
ATOM 697 C C . ALA A 1 88 ? -9.703 -2.93 -5.281 1 96.56 88 ALA A C 1
ATOM 699 O O . ALA A 1 88 ? -9.836 -4.047 -5.785 1 96.56 88 ALA A O 1
ATOM 700 N N . PHE A 1 89 ? -10.539 -1.981 -5.48 1 97.31 89 PHE A N 1
ATOM 701 C CA . PHE A 1 89 ? -11.734 -2.168 -6.293 1 97.31 89 PHE A CA 1
ATOM 702 C C . PHE A 1 89 ? -11.367 -2.57 -7.715 1 97.31 89 PHE A C 1
ATOM 704 O O . PHE A 1 89 ? -11.922 -3.533 -8.258 1 97.31 89 PHE A O 1
ATOM 711 N N . LEU A 1 90 ? -10.469 -1.857 -8.281 1 96.5 90 LEU A N 1
ATOM 712 C CA . LEU A 1 90 ? -10.055 -2.125 -9.656 1 96.5 90 LEU A CA 1
ATOM 713 C C . LEU A 1 90 ? -9.391 -3.494 -9.766 1 96.5 90 LEU A C 1
ATOM 715 O O . LEU A 1 90 ? -9.633 -4.227 -10.734 1 96.5 90 LEU A O 1
ATOM 719 N N . HIS A 1 91 ? -8.539 -3.805 -8.867 1 94.38 91 HIS A N 1
ATOM 720 C CA . HIS A 1 91 ? -7.855 -5.09 -8.922 1 94.38 91 HIS A CA 1
ATOM 721 C C . HIS A 1 91 ? -8.852 -6.246 -8.922 1 94.38 91 HIS A C 1
ATOM 723 O O . HIS A 1 91 ? -8.812 -7.102 -9.805 1 94.38 91 HIS A O 1
ATOM 729 N N . PHE A 1 92 ? -9.805 -6.258 -7.992 1 93.44 92 PHE A N 1
ATOM 730 C CA . PHE A 1 92 ? -10.719 -7.383 -7.863 1 93.44 92 PHE A CA 1
ATOM 731 C C . PHE A 1 92 ? -11.766 -7.359 -8.977 1 93.44 92 PHE A C 1
ATOM 733 O O . PHE A 1 92 ? -12.188 -8.406 -9.461 1 93.44 92 PHE A O 1
ATOM 740 N N . ALA A 1 93 ? -12.188 -6.207 -9.336 1 94 93 ALA A N 1
ATOM 741 C CA . ALA A 1 93 ? -13.148 -6.098 -10.43 1 94 93 ALA A CA 1
ATOM 742 C C . ALA A 1 93 ? -12.555 -6.617 -11.734 1 94 93 ALA A C 1
ATOM 744 O O . ALA A 1 93 ? -13.203 -7.371 -12.469 1 94 93 ALA A O 1
ATOM 745 N N . THR A 1 94 ? -11.289 -6.25 -12.016 1 91.44 94 THR A N 1
ATOM 746 C CA . THR A 1 94 ? -10.68 -6.68 -13.266 1 91.44 94 THR A CA 1
ATOM 747 C C . THR A 1 94 ? -10.336 -8.164 -13.227 1 91.44 94 THR A C 1
ATOM 749 O O . THR A 1 94 ? -10.461 -8.867 -14.234 1 91.44 94 THR A O 1
ATOM 752 N N . GLU A 1 95 ? -9.906 -8.641 -12.117 1 89.25 95 GLU A N 1
ATOM 753 C CA . GLU A 1 95 ? -9.641 -10.07 -12.008 1 89.25 95 GLU A CA 1
ATOM 754 C C . GLU A 1 95 ? -10.898 -10.891 -12.258 1 89.25 95 GLU A C 1
ATOM 756 O O . GLU A 1 95 ? -10.828 -11.984 -12.828 1 89.25 95 GLU A O 1
ATOM 761 N N . TYR A 1 96 ? -12 -10.312 -11.859 1 86.5 96 TYR A N 1
ATOM 762 C CA . TYR A 1 96 ? -13.258 -11.039 -11.984 1 86.5 96 TYR A CA 1
ATOM 763 C C . TYR A 1 96 ? -13.859 -10.852 -13.375 1 86.5 96 TYR A C 1
ATOM 765 O O . TYR A 1 96 ? -14.211 -11.828 -14.039 1 86.5 96 TYR A O 1
ATOM 773 N N . LEU A 1 97 ? -13.953 -9.719 -13.836 1 86.94 97 LEU A N 1
ATOM 774 C CA . LEU A 1 97 ? -14.719 -9.406 -15.039 1 86.94 97 LEU A CA 1
ATOM 775 C C . LEU A 1 97 ? -13.844 -9.547 -16.281 1 86.94 97 LEU A C 1
ATOM 777 O O . LEU A 1 97 ? -14.32 -10.008 -17.328 1 86.94 97 LEU A O 1
ATOM 781 N N . LEU A 1 98 ? -12.641 -9.172 -16.188 1 82.56 98 LEU A N 1
ATOM 782 C CA . LEU A 1 98 ? -11.812 -9.102 -17.391 1 82.56 98 LEU A CA 1
ATOM 783 C C . LEU A 1 98 ? -10.93 -10.344 -17.516 1 82.56 98 LEU A C 1
ATOM 785 O O . LEU A 1 98 ? -10.961 -11.023 -18.531 1 82.56 98 LEU A O 1
ATOM 789 N N . PHE A 1 99 ? -10.211 -10.75 -16.5 1 80.12 99 PHE A N 1
ATOM 790 C CA . PHE A 1 99 ? -9.242 -11.836 -16.594 1 80.12 99 PHE A CA 1
ATOM 791 C C . PHE A 1 99 ? -9.883 -13.164 -16.203 1 80.12 99 PHE A C 1
ATOM 793 O O . PHE A 1 99 ? -9.375 -14.227 -16.562 1 80.12 99 PHE A O 1
ATOM 800 N N . GLN A 1 100 ? -10.984 -13.125 -15.375 1 80.06 100 GLN A N 1
ATOM 801 C CA . GLN A 1 100 ? -11.758 -14.305 -14.992 1 80.06 100 GLN A CA 1
ATOM 802 C C . GL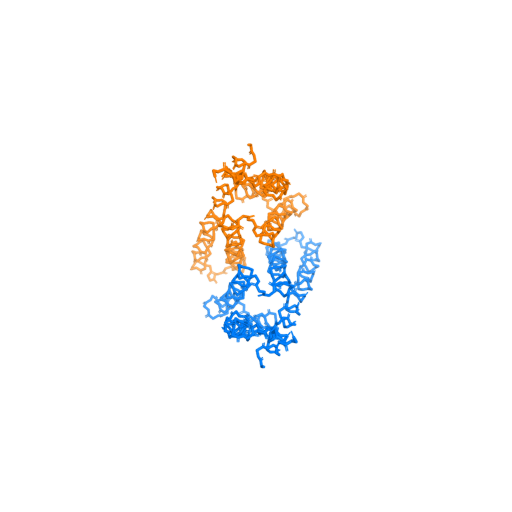N A 1 100 ? -10.883 -15.336 -14.297 1 80.06 100 GLN A C 1
ATOM 804 O O . GLN A 1 100 ? -10.977 -16.531 -14.578 1 80.06 100 GLN A O 1
ATOM 809 N N . THR A 1 101 ? -9.922 -14.773 -13.523 1 77.62 101 THR A N 1
ATOM 810 C CA . THR A 1 101 ? -9.008 -15.648 -12.797 1 77.62 101 THR A CA 1
ATOM 811 C C . THR A 1 101 ? -9.562 -15.984 -11.414 1 77.62 101 THR A C 1
ATOM 813 O O . THR A 1 101 ? -9.016 -16.844 -10.719 1 77.62 101 THR A O 1
ATOM 816 N N . VAL A 1 102 ? -10.609 -15.188 -11.008 1 74.19 102 VAL A N 1
ATOM 817 C CA . VAL A 1 102 ? -11.203 -15.43 -9.695 1 74.19 102 VAL A CA 1
ATOM 818 C C . VAL A 1 102 ? -12.703 -15.695 -9.852 1 74.19 102 VAL A C 1
ATOM 820 O O . VAL A 1 102 ? -13.32 -15.266 -10.828 1 74.19 102 VAL A O 1
ATOM 823 N N . GLU A 1 103 ? -13.148 -16.516 -8.93 1 76.31 103 GLU A N 1
ATOM 824 C CA . GLU A 1 103 ? -14.586 -16.734 -8.852 1 76.31 103 GLU A CA 1
ATOM 825 C C . GLU A 1 103 ? -15.227 -15.836 -7.797 1 76.31 103 GLU A C 1
ATOM 827 O O . GLU A 1 103 ? -14.547 -15.352 -6.891 1 76.31 103 GLU A O 1
ATOM 832 N N . LEU A 1 104 ? -16.516 -15.562 -7.992 1 75.56 104 LEU A N 1
ATOM 833 C CA . LEU A 1 104 ? -17.25 -14.758 -7.027 1 75.56 104 LEU A CA 1
ATOM 834 C C . LEU A 1 104 ? -17.438 -15.516 -5.715 1 75.56 104 LEU A C 1
ATOM 836 O O . LEU A 1 104 ? -18.469 -16.172 -5.516 1 75.56 104 LEU A O 1
ATOM 840 N N . SER A 1 105 ? -16.406 -15.523 -4.977 1 77.38 105 SER A N 1
ATOM 841 C CA . SER A 1 105 ? -16.422 -16.047 -3.617 1 77.38 105 SER A CA 1
ATOM 842 C C . SER A 1 105 ? -16.469 -14.93 -2.584 1 77.38 105 SER A C 1
ATOM 844 O O . SER A 1 105 ? -16.359 -13.758 -2.934 1 77.38 105 SER A O 1
ATOM 846 N N . PHE A 1 106 ? -16.766 -15.32 -1.392 1 73.56 106 PHE A N 1
ATOM 847 C CA . PHE A 1 106 ? -16.781 -14.344 -0.307 1 73.56 106 PHE A CA 1
ATOM 848 C C . PHE A 1 106 ? -15.477 -13.562 -0.268 1 73.56 106 PHE A C 1
ATOM 850 O O . PHE A 1 106 ? -15.477 -12.352 -0.051 1 73.56 106 PHE A O 1
ATOM 857 N N . GLY A 1 107 ? -14.367 -14.203 -0.614 1 76.12 107 GLY A N 1
ATOM 858 C CA . GLY A 1 107 ? -13.055 -13.578 -0.562 1 76.12 107 GLY A CA 1
ATOM 859 C C . GLY A 1 107 ? -12.859 -12.508 -1.62 1 76.12 107 GLY A C 1
ATOM 860 O O . GLY A 1 107 ? -12.062 -11.586 -1.439 1 76.12 107 GLY A O 1
ATOM 861 N N . VAL A 1 108 ? -13.602 -12.547 -2.619 1 82.88 108 VAL A N 1
ATOM 862 C CA . VAL A 1 108 ? -13.477 -11.594 -3.719 1 82.88 108 VAL A CA 1
ATOM 863 C C . VAL A 1 108 ? -14.578 -10.547 -3.621 1 82.88 108 VAL A C 1
ATOM 865 O O . VAL A 1 108 ? -14.336 -9.359 -3.842 1 82.88 108 VAL A O 1
ATOM 868 N N . VAL A 1 109 ? -15.719 -11 -3.217 1 86.44 109 VAL A N 1
ATOM 869 C CA . VAL A 1 109 ? -16.875 -10.109 -3.166 1 86.44 109 VAL A CA 1
ATOM 870 C C . VAL A 1 109 ? -16.703 -9.094 -2.035 1 86.44 109 VAL A C 1
ATOM 872 O O . VAL A 1 109 ? -17.047 -7.922 -2.182 1 86.44 109 VAL A O 1
ATOM 875 N N . SER A 1 110 ? -16.172 -9.523 -0.994 1 90.31 110 SER A N 1
ATOM 876 C CA . SER A 1 110 ? -16.016 -8.664 0.179 1 90.31 110 SER A CA 1
ATOM 877 C C . SER A 1 110 ? -15.125 -7.473 -0.12 1 90.31 110 SER A C 1
ATOM 879 O O . SER A 1 110 ? -15.531 -6.32 0.058 1 90.31 110 SER A O 1
ATOM 881 N N . PRO A 1 111 ? -13.992 -7.719 -0.606 1 92.38 111 PRO A N 1
ATOM 882 C CA . PRO A 1 111 ? -13.156 -6.551 -0.906 1 92.38 111 PRO A CA 1
ATOM 883 C C . PRO A 1 111 ? -13.773 -5.641 -1.964 1 92.38 111 PRO A C 1
ATOM 885 O O . PRO A 1 111 ? -13.578 -4.422 -1.923 1 92.38 111 PRO A O 1
ATOM 888 N N . LEU A 1 112 ? -14.547 -6.16 -2.861 1 94.38 112 LEU A N 1
ATOM 889 C CA . LEU A 1 112 ? -15.211 -5.359 -3.887 1 94.38 112 LEU A CA 1
ATOM 890 C C . LEU A 1 112 ? -16.266 -4.445 -3.268 1 94.38 112 LEU A C 1
ATOM 892 O O . LEU A 1 112 ? -16.281 -3.244 -3.547 1 94.38 112 LEU A O 1
ATOM 896 N N . VAL A 1 113 ? -17.062 -5.02 -2.484 1 96 113 VAL A N 1
ATOM 897 C CA . VAL A 1 113 ? -18.141 -4.266 -1.854 1 96 113 VAL A CA 1
ATOM 898 C C . VAL A 1 113 ? -17.547 -3.254 -0.871 1 96 113 VAL A C 1
ATOM 900 O O . VAL A 1 113 ? -17.922 -2.078 -0.885 1 96 113 VAL A O 1
ATOM 903 N N . ILE A 1 114 ? -16.656 -3.703 -0.067 1 97.31 114 ILE A N 1
ATOM 904 C CA . ILE A 1 114 ? -16.062 -2.854 0.954 1 97.31 114 ILE A CA 1
ATOM 905 C C . ILE A 1 114 ? -15.344 -1.675 0.292 1 97.31 114 ILE A C 1
ATOM 907 O O . ILE A 1 114 ? -15.516 -0.527 0.708 1 97.31 114 ILE A O 1
ATOM 911 N N . SER A 1 115 ? -14.539 -1.969 -0.676 1 98.12 115 SER A N 1
ATOM 912 C CA . SER A 1 115 ? -13.828 -0.888 -1.354 1 98.12 115 SER A CA 1
ATOM 913 C C . SER A 1 115 ? -14.797 0.032 -2.088 1 98.12 115 SER A C 1
ATOM 915 O O . SER A 1 115 ? -14.625 1.253 -2.084 1 98.12 115 SER A O 1
ATOM 917 N N . GLY A 1 116 ? -15.828 -0.518 -2.678 1 98.06 116 GLY A N 1
ATOM 918 C CA . GLY A 1 116 ? -16.828 0.291 -3.361 1 98.06 116 GLY A CA 1
ATOM 919 C C . GLY A 1 116 ? -17.562 1.242 -2.436 1 98.06 116 GLY A C 1
ATOM 920 O O . GLY A 1 116 ? -17.656 2.436 -2.723 1 98.06 116 GLY A O 1
ATOM 921 N N . VAL A 1 117 ? -18.016 0.741 -1.396 1 98.44 117 VAL A N 1
ATOM 922 C CA . VAL A 1 117 ? -18.719 1.543 -0.393 1 98.44 117 VAL A CA 1
ATOM 923 C C . VAL A 1 117 ? -17.766 2.609 0.158 1 98.44 117 VAL A C 1
ATOM 925 O O . VAL A 1 117 ? -18.156 3.766 0.332 1 98.44 117 VAL A O 1
ATOM 928 N N . SER A 1 118 ? -16.562 2.271 0.422 1 98.75 118 SER A N 1
ATOM 929 C CA . SER A 1 118 ? -15.57 3.203 0.959 1 98.75 118 SER A CA 1
ATOM 930 C C . SER A 1 118 ? -15.297 4.344 -0.017 1 98.75 118 SER A C 1
ATOM 932 O O . SER A 1 118 ? -15.164 5.5 0.391 1 98.75 118 SER A O 1
ATOM 934 N N . ILE A 1 119 ? -15.195 4 -1.295 1 98.81 119 ILE A N 1
ATOM 935 C CA . ILE A 1 119 ? -14.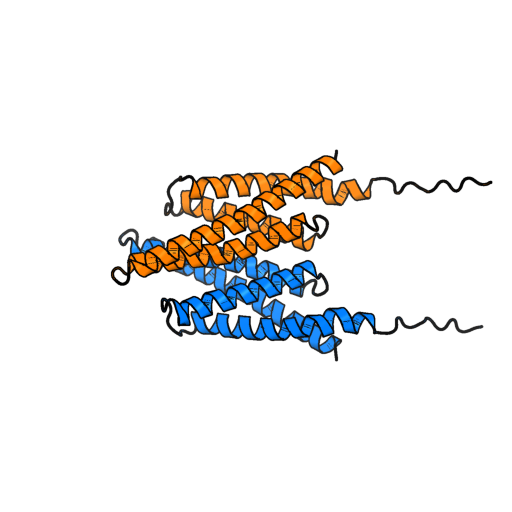961 5.02 -2.311 1 98.81 119 ILE A CA 1
ATOM 936 C C . ILE A 1 119 ? -16.094 6.043 -2.295 1 98.81 119 ILE A C 1
ATOM 938 O O . ILE A 1 119 ? -15.844 7.25 -2.248 1 98.81 119 ILE A O 1
ATOM 942 N N . VAL A 1 120 ? -17.281 5.586 -2.256 1 98.56 120 VAL A N 1
ATOM 943 C CA . VAL A 1 120 ? -18.438 6.465 -2.277 1 98.56 120 VAL A CA 1
ATOM 944 C C . VAL A 1 120 ? -18.453 7.332 -1.02 1 98.56 120 VAL A C 1
ATOM 946 O O . VAL A 1 120 ? -18.625 8.555 -1.101 1 98.56 120 VAL A O 1
ATOM 949 N N . MET A 1 121 ? -18.266 6.715 0.076 1 98.44 121 MET A N 1
ATOM 950 C CA . MET A 1 121 ? -18.281 7.449 1.338 1 98.44 121 MET A CA 1
ATOM 951 C C . MET A 1 121 ? -17.156 8.477 1.387 1 98.44 121 MET A C 1
ATOM 953 O O . MET A 1 121 ? -17.375 9.609 1.829 1 98.44 121 MET A O 1
ATOM 957 N N . MET A 1 122 ? -16.062 8.133 0.924 1 98.62 122 MET A N 1
ATOM 958 C CA . MET A 1 122 ? -14.922 9.047 1.034 1 98.62 122 MET A CA 1
ATOM 959 C C . MET A 1 122 ? -15.047 10.188 0.036 1 98.62 122 MET A C 1
ATOM 961 O O . MET A 1 122 ? -14.586 11.305 0.302 1 98.62 122 MET A O 1
ATOM 965 N N . LEU A 1 123 ? -15.633 9.938 -1.082 1 98.44 123 LEU A N 1
ATOM 966 C CA . LEU A 1 123 ? -15.883 11.031 -2.012 1 98.44 123 LEU A CA 1
ATOM 967 C C . LEU A 1 123 ? -16.828 12.062 -1.393 1 98.44 123 LEU A C 1
ATOM 969 O O . LEU A 1 123 ? -16.609 13.266 -1.552 1 98.44 123 LEU A O 1
ATOM 973 N N . GLN A 1 124 ? -17.781 11.617 -0.683 1 97.06 124 GLN A N 1
ATOM 974 C CA . GLN A 1 124 ? -18.641 12.531 0.056 1 97.06 124 GLN A CA 1
ATOM 975 C C . GLN A 1 124 ? -17.875 13.219 1.183 1 97.06 124 GLN A C 1
ATOM 977 O O . GLN A 1 124 ? -18.172 14.375 1.516 1 97.06 124 GLN A O 1
ATOM 982 N N . GLY A 1 125 ? -16.953 12.547 1.674 1 96.69 125 GLY A N 1
ATOM 983 C CA . GLY A 1 125 ? -16.156 13.047 2.781 1 96.69 125 GLY A CA 1
ATOM 984 C C . GLY A 1 125 ? -15.328 14.266 2.418 1 96.69 125 GLY A C 1
ATOM 985 O O . GLY A 1 125 ? -14.984 15.078 3.285 1 96.69 125 GLY A O 1
ATOM 986 N N . TYR A 1 126 ? -14.992 14.367 1.073 1 96.38 126 TYR A N 1
ATOM 987 C CA . TYR A 1 126 ? -14.266 15.578 0.692 1 96.38 126 TYR A CA 1
ATOM 988 C C . TYR A 1 126 ? -15.047 16.828 1.084 1 96.38 126 TYR A C 1
ATOM 990 O O . TYR A 1 126 ? -14.453 17.828 1.494 1 96.38 126 TYR A O 1
ATOM 998 N N . TYR A 1 127 ? -16.328 16.781 1.01 1 93.5 127 TYR A N 1
ATOM 999 C CA . TYR A 1 127 ? -17.172 17.906 1.376 1 93.5 127 TYR A CA 1
ATOM 1000 C C . TYR A 1 127 ? -17.375 17.969 2.883 1 93.5 127 TYR A C 1
ATOM 1002 O O . TYR A 1 127 ? -17.141 19 3.514 1 93.5 127 TYR A O 1
ATOM 1010 N N . PHE A 1 128 ? -17.703 16.984 3.48 1 94 128 PHE A N 1
ATOM 1011 C CA . PHE A 1 128 ? -18.156 16.969 4.867 1 94 128 PHE A CA 1
ATOM 1012 C C . PHE A 1 128 ? -16.984 17.062 5.824 1 94 128 PHE A C 1
ATOM 1014 O O . PHE A 1 128 ? -17.109 17.562 6.941 1 94 128 PHE A O 1
ATOM 1021 N N . VAL A 1 129 ? -15.828 16.609 5.426 1 94.25 129 VAL A N 1
ATOM 1022 C CA . VAL A 1 129 ? -14.664 16.594 6.309 1 94.25 129 VAL A CA 1
ATOM 1023 C C . VAL A 1 129 ? -13.859 17.875 6.133 1 94.25 129 VAL A C 1
ATOM 1025 O O . VAL A 1 129 ? -13.359 18.438 7.109 1 94.25 129 VAL A O 1
ATOM 1028 N N . PHE A 1 130 ? -13.797 18.375 4.926 1 92.69 130 PHE A N 1
ATOM 1029 C CA . PHE A 1 130 ? -12.836 19.438 4.66 1 92.69 130 PHE A CA 1
ATOM 1030 C C . PHE A 1 130 ? -13.555 20.75 4.359 1 92.69 130 PHE A C 1
ATOM 1032 O O . PHE A 1 130 ? -13.008 21.828 4.594 1 92.69 130 PHE A O 1
ATOM 1039 N N . GLU A 1 131 ? -14.648 20.812 3.791 1 83.81 131 GLU A N 1
ATOM 1040 C CA . GLU A 1 131 ? -15.305 22.062 3.396 1 83.81 131 GLU A CA 1
ATOM 1041 C C . GLU A 1 131 ? -16.234 22.562 4.496 1 83.81 131 GLU A C 1
ATOM 1043 O O . GLU A 1 131 ? -16.234 23.75 4.82 1 83.81 131 GLU A O 1
ATOM 1048 N N . GLU A 1 132 ? -17.109 21.812 4.984 1 69.81 132 GLU A N 1
ATOM 1049 C CA . GLU A 1 132 ? -18.094 22.25 5.965 1 69.81 132 GLU A CA 1
ATOM 1050 C C . GLU A 1 132 ? -17.422 22.625 7.285 1 69.81 132 GLU A C 1
ATOM 1052 O O . GLU A 1 132 ? -17.922 23.5 8 1 69.81 132 GLU A O 1
ATOM 1057 N N . ASP A 1 133 ? -16.406 22.047 7.695 1 59.88 133 ASP A N 1
ATOM 1058 C CA . ASP A 1 133 ? -15.75 22.453 8.938 1 59.88 133 ASP A CA 1
ATOM 1059 C C . ASP A 1 133 ? -15.164 23.844 8.812 1 59.88 133 ASP A C 1
ATOM 1061 O O . ASP A 1 133 ? -15.047 24.562 9.812 1 59.88 133 ASP A O 1
ATOM 1065 N N . GLU A 1 134 ? -14.797 24.234 7.648 1 56.75 134 GLU A N 1
ATOM 1066 C CA . GLU A 1 134 ? -14.312 25.594 7.48 1 56.75 134 GLU A CA 1
ATOM 1067 C C . GLU A 1 134 ? -15.438 26.609 7.684 1 56.75 134 GLU A C 1
ATOM 1069 O O . GLU A 1 134 ? -15.188 27.75 8.07 1 56.75 134 GLU A O 1
ATOM 1074 N N . VAL A 1 135 ? -16.703 26.219 7.438 1 52.66 135 VAL A N 1
ATOM 1075 C CA . VAL A 1 135 ? -17.781 27.188 7.566 1 52.66 135 VAL A CA 1
ATOM 1076 C C . VAL A 1 135 ? -18.266 27.234 9.016 1 52.66 135 VAL A C 1
ATOM 1078 O O . VAL A 1 135 ? -19.156 28.016 9.359 1 52.66 135 VAL A O 1
ATOM 1081 N N . SER A 1 136 ? -17.922 26.312 9.789 1 52.34 136 SER A N 1
ATOM 1082 C CA . SER A 1 136 ? -18.469 26.531 11.133 1 52.34 136 SER A CA 1
ATOM 1083 C C . SER A 1 136 ? -17.891 27.797 11.758 1 52.34 136 SER A C 1
ATOM 1085 O O . SER A 1 136 ? -16.688 28.031 11.734 1 52.34 136 SER A O 1
ATOM 1087 N N . PRO A 1 137 ? -18.688 28.812 11.938 1 47.84 137 PRO A N 1
ATOM 1088 C CA . PRO A 1 137 ? -18.328 30.141 12.445 1 47.84 137 PRO A CA 1
ATOM 1089 C C . PRO A 1 137 ? -17.422 30.078 13.672 1 47.84 137 PRO A C 1
ATOM 1091 O O . PRO A 1 137 ? -17.641 29.25 14.562 1 47.84 137 PRO A O 1
ATOM 1094 N N . THR A 1 138 ? -16.094 30.141 13.508 1 48.34 138 THR A N 1
ATOM 1095 C CA . THR A 1 138 ? -15.375 30.469 14.734 1 48.34 138 THR A CA 1
ATOM 1096 C C . THR A 1 138 ? -16.25 31.312 15.664 1 48.34 138 THR A C 1
ATOM 1098 O O . THR A 1 138 ? -16.828 32.312 15.242 1 48.34 138 THR A O 1
ATOM 1101 N N . PRO A 1 139 ? -16.781 30.797 16.672 1 48.41 139 PRO A N 1
ATOM 1102 C CA . PRO A 1 139 ? -17.578 31.656 17.547 1 48.41 139 PRO A CA 1
ATOM 1103 C C . PRO A 1 139 ? -16.938 33.031 17.75 1 48.41 139 PRO A C 1
ATOM 1105 O O . PRO A 1 139 ? -15.766 33.125 18.109 1 48.41 139 PRO A O 1
ATOM 1108 N N . THR A 1 140 ? -17.125 33.969 17 1 43.28 140 THR A N 1
ATOM 1109 C CA . THR A 1 140 ? -16.719 35.344 17.281 1 43.28 140 THR A CA 1
ATOM 1110 C C . THR A 1 140 ? -16.938 35.688 18.75 1 43.28 140 THR A C 1
ATOM 1112 O O . THR A 1 140 ? -18.047 35.531 19.266 1 43.28 140 THR A O 1
ATOM 1115 N N . GLU A 1 141 ? -15.906 35.375 19.609 1 45.12 141 GLU A N 1
ATOM 1116 C CA . GLU A 1 141 ? -15.859 35.844 20.984 1 45.12 141 GLU A CA 1
ATOM 1117 C C . GLU A 1 141 ? -16.516 37.219 21.109 1 45.12 141 GLU A C 1
ATOM 1119 O O . GLU A 1 141 ? -16.031 38.188 20.531 1 45.12 141 GLU A O 1
ATOM 1124 N N . SER A 1 142 ? -17.781 37.344 20.953 1 46.72 142 SER A N 1
ATOM 1125 C CA . SER A 1 142 ? -18.484 38.562 21.281 1 46.72 142 SER A CA 1
ATOM 1126 C C . SER A 1 142 ? -17.906 39.219 22.547 1 46.72 142 SER A C 1
ATOM 1128 O O . SER A 1 142 ? -17.938 38.594 23.625 1 46.72 142 SER A O 1
ATOM 1130 N N . LYS A 1 143 ? -16.766 39.938 22.5 1 49.91 143 LYS A N 1
ATOM 1131 C CA . LYS A 1 143 ? -16.297 40.844 23.547 1 49.91 143 LYS A CA 1
ATOM 1132 C C . LYS A 1 143 ? -17.453 41.594 24.188 1 49.91 143 LYS A C 1
ATOM 1134 O O . LYS A 1 143 ? -18.188 42.312 23.531 1 49.91 143 LYS A O 1
ATOM 1139 N N . LYS A 1 144 ? -18.156 41 25.156 1 49.25 144 LYS A N 1
ATOM 1140 C CA . LYS A 1 144 ? -19.062 41.75 26.016 1 49.25 144 LYS A CA 1
ATOM 1141 C C . LYS A 1 144 ? -18.391 43.031 26.5 1 49.25 144 LYS A C 1
ATOM 1143 O O . LYS A 1 144 ? -17.312 43 27.094 1 49.25 144 LYS A O 1
ATOM 1148 N N . LYS A 1 145 ? -18.594 44.156 25.906 1 50.56 145 LYS A N 1
ATOM 1149 C CA . LYS A 1 145 ? -18.406 45.531 26.406 1 50.56 145 LYS A CA 1
ATOM 1150 C C . LYS A 1 145 ? -18.875 45.656 27.844 1 50.56 145 LYS A C 1
ATOM 1152 O O . LYS A 1 145 ? -20.062 45.531 28.125 1 50.56 145 LYS A O 1
ATOM 1157 N N . LYS A 1 146 ? -18.109 45.062 28.859 1 36.78 146 LYS A N 1
ATOM 1158 C CA . LYS A 1 146 ? -18.25 45.812 30.094 1 36.78 146 LYS A CA 1
ATOM 1159 C C . LYS A 1 146 ? -17.375 47.062 30.062 1 36.78 146 LYS A C 1
ATOM 1161 O O . LYS A 1 146 ? -16.266 47.031 29.531 1 36.78 146 LYS A O 1
ATOM 1166 N N . MET B 1 1 ? 23.266 21.531 7.109 1 66 1 MET B N 1
ATOM 1167 C CA . MET B 1 1 ? 23.406 20.094 6.938 1 66 1 MET B CA 1
ATOM 1168 C C . MET B 1 1 ? 22.047 19.406 6.906 1 66 1 MET B C 1
ATOM 1170 O O . MET B 1 1 ? 21.781 18.578 6.031 1 66 1 MET B O 1
ATOM 1174 N N . ALA B 1 2 ? 21.234 19.812 7.672 1 71.81 2 ALA B N 1
ATOM 1175 C CA . ALA B 1 2 ? 19.906 19.219 7.754 1 71.81 2 ALA B CA 1
ATOM 1176 C C . ALA B 1 2 ? 19.094 19.5 6.484 1 71.81 2 ALA B C 1
ATOM 1178 O O . ALA B 1 2 ? 18.453 18.594 5.945 1 71.81 2 ALA B O 1
ATOM 1179 N N . ASN B 1 3 ? 19.391 20.578 5.914 1 83.75 3 ASN B N 1
ATOM 1180 C CA . ASN B 1 3 ? 18.656 20.953 4.715 1 83.75 3 ASN B CA 1
ATOM 1181 C C . ASN B 1 3 ? 19.094 20.125 3.506 1 83.75 3 ASN B C 1
ATOM 1183 O O . ASN B 1 3 ? 18.266 19.656 2.725 1 83.75 3 ASN B O 1
ATOM 1187 N N . ALA B 1 4 ? 20.453 19.969 3.479 1 91.25 4 ALA B N 1
ATOM 1188 C CA . ALA B 1 4 ? 20.969 19.172 2.367 1 91.25 4 ALA B CA 1
ATOM 1189 C C . ALA B 1 4 ? 20.469 17.734 2.439 1 91.25 4 ALA B C 1
ATOM 1191 O O . ALA B 1 4 ? 20.078 17.156 1.425 1 91.25 4 ALA B O 1
ATOM 1192 N N . PHE B 1 5 ? 20.578 17.203 3.588 1 95.12 5 PHE B N 1
ATOM 1193 C CA . PHE B 1 5 ? 20.109 15.836 3.791 1 95.12 5 PHE B CA 1
ATOM 1194 C C . PHE B 1 5 ? 18.641 15.711 3.385 1 95.12 5 PHE B C 1
ATOM 1196 O O . PHE B 1 5 ? 18.266 14.758 2.695 1 95.12 5 PHE B O 1
ATOM 1203 N N . THR B 1 6 ? 17.859 16.641 3.793 1 95.81 6 THR B N 1
ATOM 1204 C CA . THR B 1 6 ? 16.438 16.609 3.49 1 95.81 6 THR B CA 1
ATOM 1205 C C . THR B 1 6 ? 16.203 16.672 1.984 1 95.81 6 THR B C 1
ATOM 1207 O O . THR B 1 6 ? 15.32 15.977 1.46 1 95.81 6 THR B O 1
ATOM 1210 N N . LYS B 1 7 ? 16.984 17.438 1.351 1 96.31 7 LYS B N 1
ATOM 1211 C CA . LYS B 1 7 ? 16.859 17.531 -0.101 1 96.31 7 LYS B CA 1
ATOM 1212 C C . LYS B 1 7 ? 17.203 16.219 -0.772 1 96.31 7 LYS B C 1
ATOM 1214 O O . LYS B 1 7 ? 16.5 15.773 -1.69 1 96.31 7 LYS B O 1
ATOM 1219 N N . VAL B 1 8 ? 18.266 15.602 -0.319 1 97.62 8 VAL B N 1
ATOM 1220 C CA . VAL B 1 8 ? 18.703 14.32 -0.87 1 97.62 8 VAL B CA 1
ATOM 1221 C C . VAL B 1 8 ? 17.641 13.258 -0.588 1 97.62 8 VAL B C 1
ATOM 1223 O O . VAL B 1 8 ? 17.297 12.469 -1.471 1 97.62 8 VAL B O 1
ATOM 1226 N N . LEU B 1 9 ? 17.172 13.25 0.6 1 98.06 9 LEU B N 1
ATOM 1227 C CA . LEU B 1 9 ? 16.156 12.273 0.994 1 98.06 9 LEU B CA 1
ATOM 1228 C C . LEU B 1 9 ? 14.891 12.438 0.161 1 98.06 9 LEU B C 1
ATOM 1230 O O . LEU B 1 9 ? 14.328 11.453 -0.318 1 98.06 9 LEU B O 1
ATOM 1234 N N . ARG B 1 10 ? 14.508 13.633 -0.008 1 97.75 10 ARG B N 1
ATOM 1235 C CA . ARG B 1 10 ? 13.32 13.93 -0.809 1 97.75 10 ARG B CA 1
ATOM 1236 C C . ARG B 1 10 ? 13.484 13.422 -2.236 1 97.75 10 ARG B C 1
ATOM 1238 O O . ARG B 1 10 ? 12.586 12.789 -2.785 1 97.75 10 ARG B O 1
ATOM 1245 N N . PHE B 1 11 ? 14.586 13.742 -2.727 1 98.25 11 PHE B N 1
ATOM 1246 C CA . PHE B 1 11 ? 14.859 13.32 -4.094 1 98.25 11 PHE B CA 1
ATOM 1247 C C . PHE B 1 11 ? 14.906 11.805 -4.199 1 98.25 11 PHE B C 1
ATOM 1249 O O . PHE B 1 11 ? 14.352 11.219 -5.133 1 98.25 11 PHE B O 1
ATOM 1256 N N . TRP B 1 12 ? 15.602 11.141 -3.324 1 98.56 12 TRP B N 1
ATOM 1257 C CA . TRP B 1 12 ? 15.703 9.688 -3.295 1 98.56 12 TRP B CA 1
ATOM 1258 C C . TRP B 1 12 ? 14.328 9.039 -3.238 1 98.56 12 TRP B C 1
ATOM 1260 O O . TRP B 1 12 ? 14.016 8.156 -4.039 1 98.56 12 TRP B O 1
ATOM 1270 N N . ILE B 1 13 ? 13.539 9.531 -2.326 1 98.69 13 ILE B N 1
ATOM 1271 C CA . ILE B 1 13 ? 12.211 8.961 -2.131 1 98.69 13 ILE B CA 1
ATOM 1272 C C . ILE B 1 13 ? 11.359 9.195 -3.377 1 98.69 13 ILE B C 1
ATOM 1274 O O . ILE B 1 13 ? 10.57 8.328 -3.77 1 98.69 13 ILE B O 1
ATOM 1278 N N . PHE B 1 14 ? 11.516 10.328 -3.982 1 98.62 14 PHE B N 1
ATOM 1279 C CA . PHE B 1 14 ? 10.805 10.609 -5.219 1 98.62 14 PHE B CA 1
ATOM 1280 C C . PHE B 1 14 ? 11.188 9.617 -6.309 1 98.62 14 PHE B C 1
ATOM 1282 O O . PHE B 1 14 ? 10.32 9.062 -6.984 1 98.62 14 PHE B O 1
ATOM 1289 N N . LEU B 1 15 ? 12.461 9.398 -6.461 1 98.38 15 LEU B N 1
ATOM 1290 C CA . LEU B 1 15 ? 12.961 8.492 -7.488 1 98.38 15 LEU B CA 1
ATOM 1291 C C . LEU B 1 15 ? 12.438 7.078 -7.262 1 98.38 15 LEU B C 1
ATOM 1293 O O . LEU B 1 15 ? 12.008 6.414 -8.203 1 98.38 15 LEU B O 1
ATOM 1297 N N . VAL B 1 16 ? 12.516 6.672 -6.023 1 98.06 16 VAL B N 1
ATOM 1298 C CA . VAL B 1 16 ? 12.07 5.324 -5.699 1 98.06 16 VAL B CA 1
ATOM 1299 C C . VAL B 1 16 ? 10.562 5.203 -5.934 1 98.06 16 VAL B C 1
ATOM 1301 O O . VAL B 1 16 ? 10.086 4.191 -6.449 1 98.06 16 VAL B O 1
ATOM 1304 N N . GLY B 1 17 ? 9.844 6.223 -5.543 1 98.19 17 GLY B N 1
ATOM 1305 C CA . GLY B 1 17 ? 8.414 6.23 -5.82 1 98.19 17 GLY B CA 1
ATOM 1306 C C . GLY B 1 17 ? 8.094 6.195 -7.301 1 98.19 17 GLY B C 1
ATOM 1307 O O . GLY B 1 17 ? 7.195 5.469 -7.73 1 98.19 17 GLY B O 1
ATOM 1308 N N . PHE B 1 18 ? 8.812 6.91 -8.031 1 97.25 18 PHE B N 1
ATOM 1309 C CA . PHE B 1 18 ? 8.617 6.957 -9.477 1 97.25 18 PHE B CA 1
ATOM 1310 C C . PHE B 1 18 ? 8.969 5.617 -10.109 1 97.25 18 PHE B C 1
ATOM 1312 O O . PHE B 1 18 ? 8.266 5.152 -11.016 1 97.25 18 PHE B O 1
ATOM 1319 N N . MET B 1 19 ? 10.016 5.023 -9.672 1 95.94 19 MET B N 1
ATOM 1320 C CA . MET B 1 19 ? 10.43 3.713 -10.164 1 95.94 19 MET B CA 1
ATOM 1321 C C . MET B 1 19 ? 9.359 2.664 -9.891 1 95.94 19 MET B C 1
ATOM 1323 O O . MET B 1 19 ? 9.203 1.711 -10.656 1 95.94 19 MET B O 1
ATOM 1327 N N . ALA B 1 20 ? 8.688 2.881 -8.805 1 96.06 20 ALA B N 1
ATOM 1328 C CA . ALA B 1 20 ? 7.609 1.957 -8.469 1 96.06 20 ALA B CA 1
ATOM 1329 C C . ALA B 1 20 ? 6.527 1.965 -9.555 1 96.06 20 ALA B C 1
ATOM 1331 O O . ALA B 1 20 ? 5.949 0.922 -9.867 1 96.06 20 ALA B O 1
ATOM 1332 N N . VAL B 1 21 ? 6.238 3.084 -10.109 1 93.94 21 VAL B N 1
ATOM 1333 C CA . VAL B 1 21 ? 5.27 3.18 -11.195 1 93.94 21 VAL B CA 1
ATOM 1334 C C . VAL B 1 21 ? 5.77 2.4 -12.406 1 93.94 21 VAL B C 1
ATOM 1336 O O . VAL B 1 21 ? 5 1.681 -13.047 1 93.94 21 VAL B O 1
ATOM 1339 N N . GLY B 1 22 ? 7.051 2.566 -12.711 1 92.5 22 GLY B N 1
ATOM 1340 C CA . GLY B 1 22 ? 7.645 1.782 -13.789 1 92.5 22 GLY B CA 1
ATOM 1341 C C . GLY B 1 22 ? 7.566 0.287 -13.547 1 92.5 22 GLY B C 1
ATOM 1342 O O . GLY B 1 22 ? 7.246 -0.479 -14.453 1 92.5 22 GLY B O 1
ATOM 1343 N N . THR B 1 23 ? 7.863 -0.089 -12.375 1 92.38 23 THR B N 1
ATOM 1344 C CA . THR B 1 23 ? 7.793 -1.497 -12 1 92.38 23 THR B CA 1
ATOM 1345 C C . THR B 1 23 ? 6.371 -2.027 -12.148 1 92.38 23 THR B C 1
ATOM 1347 O O . THR B 1 23 ? 6.164 -3.143 -12.633 1 92.38 23 THR B O 1
ATOM 1350 N N . ALA B 1 24 ? 5.418 -1.255 -11.695 1 94.31 24 ALA B N 1
ATOM 1351 C CA . ALA B 1 24 ? 4.016 -1.654 -11.82 1 94.31 24 ALA B CA 1
ATOM 1352 C C . ALA B 1 24 ? 3.621 -1.833 -13.281 1 94.31 24 ALA B C 1
ATOM 1354 O O . ALA B 1 24 ? 2.982 -2.824 -13.641 1 94.31 24 ALA B O 1
ATOM 1355 N N . MET B 1 25 ? 3.984 -0.934 -14.102 1 93 25 MET B N 1
ATOM 1356 C CA . MET B 1 25 ? 3.678 -1.02 -15.523 1 93 25 MET B CA 1
ATOM 1357 C C . MET B 1 25 ? 4.27 -2.285 -16.125 1 93 25 MET B C 1
ATOM 1359 O O . MET B 1 25 ? 3.609 -2.973 -16.906 1 93 25 MET B O 1
ATOM 1363 N N . GLN B 1 26 ? 5.48 -2.553 -15.781 1 89.94 26 GLN B N 1
ATOM 1364 C CA . GLN B 1 26 ? 6.133 -3.764 -16.266 1 89.94 26 GLN B CA 1
ATOM 1365 C C . GLN B 1 26 ? 5.391 -5.012 -15.797 1 89.94 26 GLN B C 1
ATOM 1367 O O . GLN B 1 26 ? 5.211 -5.961 -16.562 1 89.94 26 GLN B O 1
ATOM 1372 N N . ALA B 1 27 ? 5 -5.023 -14.578 1 90.56 27 ALA B N 1
ATOM 1373 C CA . ALA B 1 27 ? 4.27 -6.156 -14.016 1 90.56 27 ALA B CA 1
ATOM 1374 C C . ALA B 1 27 ? 2.953 -6.379 -14.758 1 90.56 27 ALA B C 1
ATOM 1376 O O . ALA B 1 27 ? 2.598 -7.516 -15.078 1 90.56 27 ALA B O 1
ATOM 1377 N N . PHE B 1 28 ? 2.211 -5.367 -15.109 1 90.31 28 PHE B N 1
ATOM 1378 C CA . PHE B 1 28 ? 0.938 -5.473 -15.82 1 90.31 28 PHE B CA 1
ATOM 1379 C C . PHE B 1 28 ? 1.151 -5.941 -17.25 1 90.31 28 PHE B C 1
ATOM 1381 O O . PHE B 1 28 ? 0.376 -6.746 -17.766 1 90.31 28 PHE B O 1
ATOM 1388 N N . MET B 1 29 ? 2.213 -5.5 -17.859 1 85.44 29 MET B N 1
ATOM 1389 C CA . MET B 1 29 ? 2.514 -5.898 -19.234 1 85.44 29 MET B CA 1
ATOM 1390 C C . MET B 1 29 ? 2.881 -7.379 -19.312 1 85.44 29 MET B C 1
ATOM 1392 O O . MET B 1 29 ? 2.398 -8.102 -20.172 1 85.44 29 MET B O 1
ATOM 1396 N N . GLU B 1 30 ? 3.719 -7.762 -18.438 1 83.12 30 GLU B N 1
ATOM 1397 C CA . GLU B 1 30 ? 4.133 -9.164 -18.406 1 83.12 30 GLU B CA 1
ATOM 1398 C C . GLU B 1 30 ? 2.949 -10.078 -18.109 1 83.12 30 GLU B C 1
ATOM 1400 O O . GLU B 1 30 ? 2.842 -11.164 -18.672 1 83.12 30 GLU B O 1
ATOM 1405 N N . SER B 1 31 ? 2.146 -9.695 -17.297 1 81.81 31 SER B N 1
ATOM 1406 C CA . SER B 1 31 ? 0.979 -10.5 -16.938 1 81.81 31 SER B CA 1
ATOM 1407 C C . SER B 1 31 ? 0.015 -10.609 -18.125 1 81.81 31 SER B C 1
ATOM 1409 O O . SER B 1 31 ? -0.632 -11.641 -18.312 1 81.81 31 SER B O 1
ATOM 1411 N N . SER B 1 32 ? -0.105 -9.555 -18.812 1 74.75 32 SER B N 1
ATOM 1412 C CA . SER B 1 32 ? -0.978 -9.57 -19.984 1 74.75 32 SER B CA 1
ATOM 1413 C C . SER B 1 32 ? -0.447 -10.516 -21.062 1 74.75 32 SER B C 1
ATOM 1415 O O . SER B 1 32 ? -1.219 -11.227 -21.703 1 74.75 32 SER B O 1
ATOM 1417 N N . PHE B 1 33 ? 0.832 -10.477 -21.297 1 69.56 33 PHE B N 1
ATOM 1418 C CA . PHE B 1 33 ? 1.461 -11.375 -22.266 1 69.56 33 PHE B CA 1
ATOM 1419 C C . PHE B 1 33 ? 1.253 -12.828 -21.875 1 69.56 33 PHE B C 1
ATOM 1421 O O . PHE B 1 33 ? 0.938 -13.664 -22.719 1 69.56 33 PHE B O 1
ATOM 1428 N N . LEU B 1 34 ? 1.394 -13.062 -20.609 1 65 34 LEU B N 1
ATOM 1429 C CA . LEU B 1 34 ? 1.208 -14.414 -20.109 1 65 34 LEU B CA 1
ATOM 1430 C C . LEU B 1 34 ? -0.249 -14.852 -20.234 1 65 34 LEU B C 1
ATOM 1432 O O . LEU B 1 34 ? -0.532 -16.016 -20.516 1 65 34 LEU B O 1
ATOM 1436 N N . ALA B 1 35 ? -1.161 -14.008 -20.047 1 62.91 35 ALA B N 1
ATOM 1437 C CA . ALA B 1 35 ? -2.592 -14.297 -20.109 1 62.91 35 ALA B CA 1
ATOM 1438 C C . ALA B 1 35 ? -2.998 -14.695 -21.531 1 62.91 35 ALA B C 1
ATOM 1440 O O . ALA B 1 35 ? -3.85 -15.57 -21.719 1 62.91 35 ALA B O 1
ATOM 1441 N N . THR B 1 36 ? -2.393 -14.086 -22.438 1 61.84 36 THR B N 1
ATOM 1442 C CA . THR B 1 36 ? -2.744 -14.359 -23.828 1 61.84 36 THR B CA 1
ATOM 1443 C C . THR B 1 36 ? -2.16 -15.695 -24.266 1 61.84 36 THR B C 1
ATOM 1445 O O . THR B 1 36 ? -2.729 -16.375 -25.141 1 61.84 36 THR B O 1
ATOM 1448 N N . ARG B 1 37 ? -1.056 -15.984 -23.688 1 53.75 37 ARG B N 1
ATOM 1449 C CA . ARG B 1 37 ? -0.419 -17.234 -24.125 1 53.75 37 ARG B CA 1
ATOM 1450 C C . ARG B 1 37 ? -1.016 -18.422 -23.391 1 53.75 37 ARG B C 1
ATOM 1452 O O . ARG B 1 37 ? -0.863 -19.562 -23.828 1 53.75 37 ARG B O 1
ATOM 1459 N N . MET B 1 38 ? -1.605 -18.219 -22.156 1 51.59 38 MET B N 1
ATOM 1460 C CA . MET B 1 38 ? -1.728 -19.375 -21.281 1 51.59 38 MET B CA 1
ATOM 1461 C C . MET B 1 38 ? -3.188 -19.781 -21.109 1 51.59 38 MET B C 1
ATOM 1463 O O . MET B 1 38 ? -3.641 -20.047 -20 1 51.59 38 MET B O 1
ATOM 1467 N N . TYR B 1 39 ? -4.09 -19.594 -21.891 1 46.53 39 TYR B N 1
ATOM 1468 C CA . TYR B 1 39 ? -5.293 -20.359 -21.609 1 46.53 39 TYR B CA 1
ATOM 1469 C C . TYR B 1 39 ? -4.941 -21.797 -21.234 1 46.53 39 TYR B C 1
ATOM 1471 O O . TYR B 1 39 ? -5.816 -22.578 -20.844 1 46.53 39 TYR B O 1
ATOM 1479 N N . THR B 1 40 ? -3.615 -22.203 -21.172 1 50.28 40 THR B N 1
ATOM 1480 C CA . THR B 1 40 ? -3.582 -23.672 -21.188 1 50.28 40 THR B CA 1
ATOM 1481 C C . THR B 1 40 ? -3.064 -24.203 -19.859 1 50.28 40 THR B C 1
ATOM 1483 O O . THR B 1 40 ? -3.318 -25.359 -19.5 1 50.28 40 THR B O 1
ATOM 1486 N N . GLN B 1 41 ? -2.129 -23.469 -18.969 1 60.66 41 GLN B N 1
ATOM 1487 C CA . GLN B 1 41 ? -1.597 -24.188 -17.812 1 60.66 41 GLN B CA 1
ATOM 1488 C C . GLN B 1 41 ? -1.872 -23.422 -16.531 1 60.66 41 GLN B C 1
ATOM 1490 O O . GLN B 1 41 ? -1.763 -22.188 -16.484 1 60.66 41 GLN B O 1
ATOM 1495 N N . ALA B 1 42 ? -2.529 -23.984 -15.453 1 63.09 42 ALA B N 1
ATOM 1496 C CA . ALA B 1 42 ? -2.877 -23.484 -14.125 1 63.09 42 ALA B CA 1
ATOM 1497 C C . ALA B 1 42 ? -1.729 -22.688 -13.523 1 63.09 42 ALA B C 1
ATOM 1499 O O . ALA B 1 42 ? -1.954 -21.656 -12.891 1 63.09 42 ALA B O 1
ATOM 1500 N N . GLN B 1 43 ? -0.506 -23.078 -13.742 1 66.25 43 GLN B N 1
ATOM 1501 C CA . GLN B 1 43 ? 0.653 -22.391 -13.188 1 66.25 43 GLN B CA 1
ATOM 1502 C C . GLN B 1 43 ? 0.831 -21.016 -13.812 1 66.25 43 GLN B C 1
ATOM 1504 O O . GLN B 1 43 ? 1.155 -20.047 -13.117 1 66.25 43 GLN B O 1
ATOM 1509 N N . GLU B 1 44 ? 0.55 -20.938 -15.055 1 69.5 44 GLU B N 1
ATOM 1510 C CA . GLU B 1 44 ? 0.713 -19.656 -15.75 1 69.5 44 GLU B CA 1
ATOM 1511 C C . GLU B 1 44 ? -0.355 -18.656 -15.328 1 69.5 44 GLU B C 1
ATOM 1513 O O . GLU B 1 44 ? -0.085 -17.453 -15.227 1 69.5 44 GLU B O 1
ATOM 1518 N N . MET B 1 45 ? -1.469 -19.234 -14.961 1 69.12 45 MET B N 1
ATOM 1519 C CA . MET B 1 45 ? -2.559 -18.375 -14.508 1 69.12 45 MET B CA 1
ATOM 1520 C C . MET B 1 45 ? -2.234 -17.766 -13.148 1 69.12 45 MET B C 1
ATOM 1522 O O . MET B 1 45 ? -2.467 -16.578 -12.93 1 69.12 45 MET B O 1
ATOM 1526 N N . VAL B 1 46 ? -1.62 -18.531 -12.305 1 75.31 46 VAL B N 1
ATOM 1527 C CA . VAL B 1 46 ? -1.301 -18.016 -10.969 1 75.31 46 VAL B CA 1
ATOM 1528 C C . VAL B 1 46 ? -0.16 -17.016 -11.055 1 75.31 46 VAL B C 1
ATOM 1530 O O . VAL B 1 46 ? -0.142 -16.016 -10.328 1 75.31 46 VAL B O 1
ATOM 1533 N N . ASN B 1 47 ? 0.652 -17.203 -12.055 1 78.62 47 ASN B N 1
ATOM 1534 C CA . ASN B 1 47 ? 1.739 -16.266 -12.258 1 78.62 47 ASN B CA 1
ATOM 1535 C C . ASN B 1 47 ? 1.22 -14.914 -12.75 1 78.62 47 ASN B C 1
ATOM 1537 O O . ASN B 1 47 ? 1.729 -13.859 -12.359 1 78.62 47 ASN B O 1
ATOM 1541 N N . ALA B 1 48 ? 0.294 -14.977 -13.609 1 83.31 48 ALA B N 1
ATOM 1542 C CA . ALA B 1 48 ? -0.287 -13.742 -14.125 1 83.31 48 ALA B CA 1
ATOM 1543 C C . ALA B 1 48 ? -0.993 -12.961 -13.016 1 83.31 48 ALA B C 1
ATOM 1545 O O . ALA B 1 48 ? -0.887 -11.734 -12.938 1 83.31 48 ALA B O 1
ATOM 1546 N N . VAL B 1 49 ? -1.677 -13.633 -12.117 1 83.69 49 VAL B N 1
ATOM 1547 C CA . VAL B 1 49 ? -2.35 -13.008 -10.984 1 83.69 49 VAL B CA 1
ATOM 1548 C C . VAL B 1 49 ? -1.316 -12.406 -10.031 1 83.69 49 VAL B C 1
ATOM 1550 O O . VAL B 1 49 ? -1.504 -11.305 -9.516 1 83.69 49 VAL B O 1
ATOM 1553 N N . LEU B 1 50 ? -0.26 -13.156 -9.883 1 85.94 50 LEU B N 1
ATOM 1554 C CA . LEU B 1 50 ? 0.835 -12.695 -9.039 1 85.94 50 LEU B CA 1
ATOM 1555 C C . LEU B 1 50 ? 1.398 -11.375 -9.562 1 85.94 50 LEU B C 1
ATOM 1557 O O . LEU B 1 50 ? 1.637 -10.445 -8.781 1 85.94 50 LEU B O 1
ATOM 1561 N N . GLY B 1 51 ? 1.546 -11.32 -10.789 1 89.69 51 GLY B N 1
ATOM 1562 C CA . GLY B 1 51 ? 2.051 -10.102 -11.398 1 89.69 51 GLY B CA 1
ATOM 1563 C C . GLY B 1 51 ? 1.119 -8.914 -11.227 1 89.69 51 GLY B C 1
ATOM 1564 O O . GLY B 1 51 ? 1.561 -7.812 -10.891 1 89.69 51 GLY B O 1
ATOM 1565 N N . ARG B 1 52 ? -0.152 -9.062 -11.43 1 91.12 52 ARG B N 1
ATOM 1566 C CA . ARG B 1 52 ? -1.13 -7.984 -11.312 1 91.12 52 ARG B CA 1
ATOM 1567 C C . ARG B 1 52 ? -1.285 -7.531 -9.867 1 91.12 52 ARG B C 1
ATOM 1569 O O . ARG B 1 52 ? -1.462 -6.344 -9.594 1 91.12 52 ARG B O 1
ATOM 1576 N N . LEU B 1 53 ? -1.231 -8.484 -9.016 1 90.88 53 LEU B N 1
ATOM 1577 C CA . LEU B 1 53 ? -1.271 -8.148 -7.598 1 90.88 53 LEU B CA 1
ATOM 1578 C C . LEU B 1 53 ? -0.052 -7.32 -7.199 1 90.88 53 LEU B C 1
ATOM 1580 O O . LEU B 1 53 ? -0.183 -6.301 -6.52 1 90.88 53 LEU B O 1
ATOM 1584 N N . PHE B 1 54 ? 1.079 -7.746 -7.68 1 91.31 54 PHE B N 1
ATOM 1585 C CA . PHE B 1 54 ? 2.316 -7.031 -7.398 1 91.31 54 PHE B CA 1
ATOM 1586 C C . PHE B 1 54 ? 2.262 -5.613 -7.953 1 91.31 54 PHE B C 1
ATOM 1588 O O . PHE B 1 54 ? 2.617 -4.656 -7.262 1 91.31 54 PHE B O 1
ATOM 1595 N N . GLY B 1 55 ? 1.842 -5.516 -9.125 1 94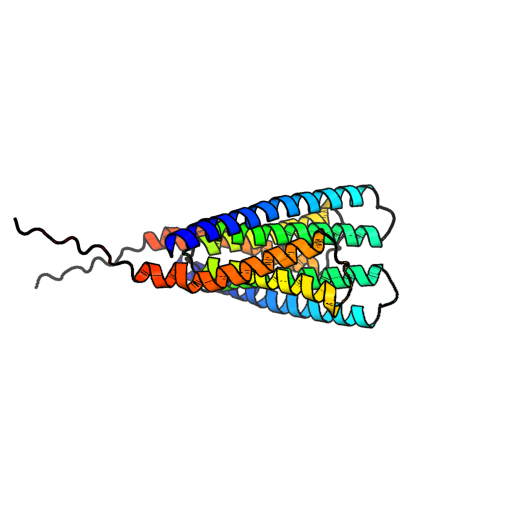.44 55 GLY B N 1
ATOM 1596 C CA . GLY B 1 55 ? 1.71 -4.207 -9.75 1 94.44 55 GLY B CA 1
ATOM 1597 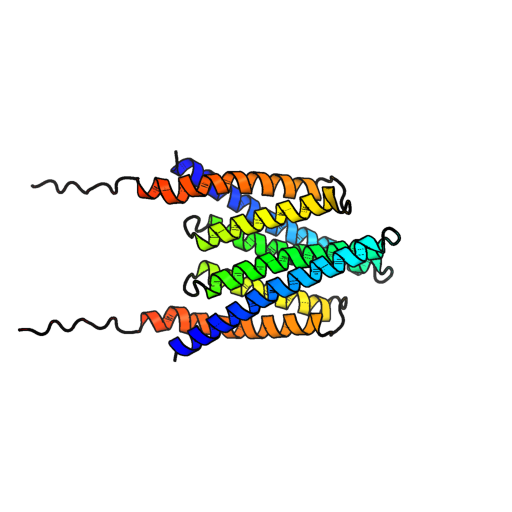C C . GLY B 1 55 ? 0.777 -3.279 -8.992 1 94.44 55 GLY B C 1
ATOM 1598 O O . GLY B 1 55 ? 1.101 -2.109 -8.773 1 94.44 55 GLY B O 1
ATOM 1599 N N . THR B 1 56 ? -0.329 -3.771 -8.617 1 94 56 THR B N 1
ATOM 1600 C CA . THR B 1 56 ? -1.341 -2.992 -7.91 1 94 56 THR B CA 1
ATOM 1601 C C . THR B 1 56 ? -0.791 -2.461 -6.586 1 94 56 THR B C 1
ATOM 1603 O O . THR B 1 56 ? -0.908 -1.27 -6.297 1 94 56 THR B O 1
ATOM 1606 N N . TRP B 1 57 ? -0.164 -3.277 -5.887 1 91.56 57 TRP B N 1
ATOM 1607 C CA . TRP B 1 57 ? 0.3 -2.889 -4.559 1 91.56 57 TRP B CA 1
ATOM 1608 C C . TRP B 1 57 ? 1.553 -2.025 -4.648 1 91.56 57 TRP B C 1
ATOM 1610 O O . TRP B 1 57 ? 1.759 -1.129 -3.828 1 91.56 57 TRP B O 1
ATOM 1620 N N . THR B 1 58 ? 2.32 -2.289 -5.672 1 95.38 58 THR B N 1
ATOM 1621 C CA . THR B 1 58 ? 3.461 -1.419 -5.938 1 95.38 58 THR B CA 1
ATOM 1622 C C . THR B 1 58 ? 2.994 -0.004 -6.27 1 95.38 58 THR B C 1
ATOM 1624 O O . THR B 1 58 ? 3.652 0.973 -5.902 1 95.38 58 THR B O 1
ATOM 1627 N N . LEU B 1 59 ? 1.897 0.113 -6.91 1 97.12 59 LEU B N 1
ATOM 1628 C CA . LEU B 1 59 ? 1.331 1.426 -7.195 1 97.12 59 LEU B CA 1
ATOM 1629 C C . LEU B 1 59 ? 0.971 2.156 -5.906 1 97.12 59 LEU B C 1
ATOM 1631 O O . LEU B 1 59 ? 1.178 3.365 -5.793 1 97.12 59 LEU B O 1
ATOM 1635 N N . LEU B 1 60 ? 0.427 1.455 -4.973 1 97.38 60 LEU B N 1
ATOM 1636 C CA . LEU B 1 60 ? 0.103 2.08 -3.693 1 97.38 60 LEU B CA 1
ATOM 1637 C C . LEU B 1 60 ? 1.367 2.541 -2.979 1 97.38 60 LEU B C 1
ATOM 1639 O O . LEU B 1 60 ? 1.429 3.67 -2.482 1 97.38 60 LEU B O 1
ATOM 1643 N N . ALA B 1 61 ? 2.344 1.664 -2.914 1 97.94 61 ALA B N 1
ATOM 1644 C CA . ALA B 1 61 ? 3.613 2.031 -2.291 1 97.94 61 ALA B CA 1
ATOM 1645 C C . ALA B 1 61 ? 4.23 3.246 -2.977 1 97.94 61 ALA B C 1
ATOM 1647 O O . ALA B 1 61 ? 4.738 4.152 -2.312 1 97.94 61 ALA B O 1
ATOM 1648 N N . GLY B 1 62 ? 4.188 3.223 -4.273 1 98.38 62 GLY B N 1
ATOM 1649 C CA . GLY B 1 62 ? 4.707 4.355 -5.02 1 98.38 62 GLY B CA 1
ATOM 1650 C C . GLY B 1 62 ? 3.99 5.656 -4.703 1 98.38 62 GLY B C 1
ATOM 1651 O O . GLY B 1 62 ? 4.625 6.703 -4.562 1 98.38 62 GLY B O 1
ATOM 1652 N N . ALA B 1 63 ? 2.693 5.621 -4.637 1 98.25 63 ALA B N 1
ATOM 1653 C CA . ALA B 1 63 ? 1.906 6.809 -4.324 1 98.25 63 ALA B CA 1
ATOM 1654 C C . ALA B 1 63 ? 2.26 7.352 -2.941 1 98.25 63 ALA B C 1
ATOM 1656 O O . ALA B 1 63 ? 2.398 8.562 -2.76 1 98.25 63 ALA B O 1
ATOM 1657 N N . VAL B 1 64 ? 2.363 6.445 -1.978 1 98.62 64 VAL B N 1
ATOM 1658 C CA . VAL B 1 64 ? 2.738 6.836 -0.623 1 98.62 64 VAL B CA 1
ATOM 1659 C C . VAL B 1 64 ? 4.102 7.523 -0.643 1 98.62 64 VAL B C 1
ATOM 1661 O O . VAL B 1 64 ? 4.289 8.57 -0.02 1 98.62 64 VAL B O 1
ATOM 1664 N N . ARG B 1 65 ? 5.016 6.945 -1.401 1 98.81 65 ARG B N 1
ATOM 1665 C CA . ARG B 1 65 ? 6.383 7.453 -1.452 1 98.81 65 ARG B CA 1
ATOM 1666 C C . ARG B 1 65 ? 6.438 8.797 -2.17 1 98.81 65 ARG B C 1
ATOM 1668 O O . ARG B 1 65 ? 7.125 9.719 -1.724 1 98.81 65 ARG B O 1
ATOM 1675 N N . MET B 1 66 ? 5.684 8.938 -3.205 1 98.5 66 MET B N 1
ATOM 1676 C CA . MET B 1 66 ? 5.664 10.203 -3.928 1 98.5 66 MET B CA 1
ATOM 1677 C C . MET B 1 66 ? 5.012 11.297 -3.086 1 98.5 66 MET B C 1
ATOM 1679 O O . MET B 1 66 ? 5.477 12.438 -3.076 1 98.5 66 MET B O 1
ATOM 1683 N N . MET B 1 67 ? 3.971 10.938 -2.43 1 98.44 67 MET B N 1
ATOM 1684 C CA . MET B 1 67 ? 3.318 11.906 -1.547 1 98.44 67 MET B CA 1
ATOM 1685 C C . MET B 1 67 ? 4.262 12.352 -0.435 1 98.44 67 MET B C 1
ATOM 1687 O O . MET B 1 67 ? 4.266 13.516 -0.049 1 98.44 67 MET B O 1
ATOM 1691 N N . CYS B 1 68 ? 5.008 11.422 0.077 1 98.44 68 CYS B N 1
ATOM 1692 C CA . CYS B 1 68 ? 5.977 11.742 1.122 1 98.44 68 CYS B CA 1
ATOM 1693 C C . CYS B 1 68 ? 7.035 12.711 0.607 1 98.44 68 CYS B C 1
ATOM 1695 O O . CYS B 1 68 ? 7.402 13.656 1.299 1 98.44 68 CYS B O 1
ATOM 1697 N N . SER B 1 69 ? 7.547 12.352 -0.572 1 98.44 69 SER B N 1
ATOM 1698 C CA . SER B 1 69 ? 8.531 13.258 -1.159 1 98.44 69 SER B CA 1
ATOM 1699 C C . SER B 1 69 ? 7.961 14.656 -1.346 1 98.44 69 SER B C 1
ATOM 1701 O O . SER B 1 69 ? 8.648 15.648 -1.107 1 98.44 69 SER B O 1
ATOM 1703 N N . TYR B 1 70 ? 6.715 14.727 -1.713 1 97.25 70 TYR B N 1
ATOM 1704 C CA . TYR B 1 70 ? 6.051 16 -1.951 1 97.25 70 TYR B CA 1
ATOM 1705 C C . TYR B 1 70 ? 5.875 16.781 -0.651 1 97.25 70 TYR B C 1
ATOM 1707 O O . TYR B 1 70 ? 6.07 18 -0.616 1 97.25 70 TYR B O 1
ATOM 1715 N N . ASP B 1 71 ? 5.488 16.109 0.355 1 95.94 71 ASP B N 1
ATOM 1716 C CA . ASP B 1 71 ? 5.316 16.703 1.674 1 95.94 71 ASP B CA 1
ATOM 1717 C C . ASP B 1 71 ? 6.086 15.93 2.736 1 95.94 71 ASP B C 1
ATOM 1719 O O . ASP B 1 71 ? 5.488 15.273 3.594 1 95.94 71 ASP B O 1
ATOM 1723 N N . ILE B 1 72 ? 7.344 16.172 2.77 1 96.75 72 ILE B N 1
ATOM 1724 C CA . ILE B 1 72 ? 8.258 15.359 3.568 1 96.75 72 ILE B CA 1
ATOM 1725 C C . ILE B 1 72 ? 8.023 15.633 5.051 1 96.75 72 ILE B C 1
ATOM 1727 O O . ILE B 1 72 ? 8.398 14.828 5.906 1 96.75 72 ILE B O 1
ATOM 1731 N N . ARG B 1 73 ? 7.391 16.781 5.387 1 95.94 73 ARG B N 1
ATOM 1732 C CA . ARG B 1 73 ? 7.227 17.141 6.789 1 95.94 73 ARG B CA 1
ATOM 1733 C C . ARG B 1 73 ? 5.906 16.625 7.34 1 95.94 73 ARG B C 1
ATOM 1735 O O . ARG B 1 73 ? 5.625 16.766 8.531 1 95.94 73 ARG B O 1
ATOM 1742 N N . ASN B 1 74 ? 5.113 16.031 6.504 1 97.44 74 ASN B N 1
ATOM 1743 C CA . ASN B 1 74 ? 3.932 15.328 6.992 1 97.44 74 ASN B CA 1
ATOM 1744 C C . ASN B 1 74 ? 4.309 14.023 7.699 1 97.44 74 ASN B C 1
ATOM 1746 O O . ASN B 1 74 ? 4.613 13.031 7.047 1 97.44 74 ASN B O 1
ATOM 1750 N N . ARG B 1 75 ? 4.207 14.047 8.93 1 97.12 75 ARG B N 1
ATOM 1751 C CA . ARG B 1 75 ? 4.707 12.945 9.742 1 97.12 75 ARG B CA 1
ATOM 1752 C C . ARG B 1 75 ? 3.953 11.656 9.445 1 97.12 75 ARG B C 1
ATOM 1754 O O . ARG B 1 75 ? 4.551 10.578 9.391 1 97.12 75 ARG B O 1
ATOM 1761 N N . ALA B 1 76 ? 2.689 11.75 9.297 1 98.06 76 ALA B N 1
ATOM 1762 C CA . ALA B 1 76 ? 1.874 10.562 9.023 1 98.06 76 ALA B CA 1
ATOM 1763 C C . ALA B 1 76 ? 2.303 9.883 7.727 1 98.06 76 ALA B C 1
ATOM 1765 O O . ALA B 1 76 ? 2.479 8.664 7.688 1 98.06 76 ALA B O 1
ATOM 1766 N N . VAL B 1 77 ? 2.516 10.688 6.738 1 98.62 77 VAL B N 1
ATOM 1767 C CA . VAL B 1 77 ? 2.914 10.133 5.449 1 98.62 77 VAL B CA 1
ATOM 1768 C C . VAL B 1 77 ? 4.344 9.602 5.531 1 98.62 77 VAL B C 1
ATOM 1770 O O . VAL B 1 77 ? 4.672 8.578 4.926 1 98.62 77 VAL B O 1
ATOM 1773 N N . TYR B 1 78 ? 5.176 10.305 6.273 1 98.62 78 TYR B N 1
ATOM 1774 C CA . TYR B 1 78 ? 6.551 9.867 6.48 1 98.62 78 TYR B CA 1
ATOM 1775 C C . TYR B 1 78 ? 6.586 8.492 7.137 1 98.62 78 TYR B C 1
ATOM 1777 O O . TYR B 1 78 ? 7.297 7.594 6.672 1 98.62 78 TYR B O 1
ATOM 1785 N N . ASP B 1 79 ? 5.805 8.312 8.125 1 98.75 79 ASP B N 1
ATOM 1786 C CA . ASP B 1 79 ? 5.754 7.031 8.828 1 98.75 79 ASP B CA 1
ATOM 1787 C C . ASP B 1 79 ? 5.238 5.922 7.922 1 98.75 79 ASP B C 1
ATOM 1789 O O . ASP B 1 79 ? 5.754 4.805 7.941 1 98.75 79 ASP B O 1
ATOM 1793 N N . LEU B 1 80 ? 4.246 6.25 7.219 1 98.75 80 LEU B N 1
ATOM 1794 C CA . LEU B 1 80 ? 3.691 5.266 6.293 1 98.75 80 LEU B CA 1
ATOM 1795 C C . LEU B 1 80 ? 4.719 4.875 5.234 1 98.75 80 LEU B C 1
ATOM 1797 O O . LEU B 1 80 ? 4.781 3.713 4.824 1 98.75 80 LEU B O 1
ATOM 1801 N N . THR B 1 81 ? 5.465 5.844 4.77 1 98.81 81 THR B N 1
ATOM 1802 C CA . THR B 1 81 ? 6.496 5.586 3.77 1 98.81 81 THR B CA 1
ATOM 1803 C C . THR B 1 81 ? 7.574 4.668 4.332 1 98.81 81 THR B C 1
ATOM 1805 O O . THR B 1 81 ? 7.965 3.691 3.688 1 98.81 81 THR B O 1
ATOM 1808 N N . LEU B 1 82 ? 7.984 5.012 5.512 1 98.88 82 LEU B N 1
ATOM 1809 C CA . LEU B 1 82 ? 8.945 4.129 6.16 1 98.88 82 LEU B CA 1
ATOM 1810 C C . LEU B 1 82 ? 8.383 2.721 6.309 1 98.88 82 LEU B C 1
ATOM 1812 O O . LEU B 1 82 ? 9.078 1.738 6.051 1 98.88 82 LEU B O 1
ATOM 1816 N N . PHE B 1 83 ? 7.195 2.654 6.707 1 98.75 83 PHE B N 1
ATOM 1817 C CA . PHE B 1 83 ? 6.535 1.364 6.875 1 98.75 83 PHE B CA 1
ATOM 1818 C C . PHE B 1 83 ? 6.496 0.599 5.559 1 98.75 83 PHE B C 1
ATOM 1820 O O . PHE B 1 83 ? 6.691 -0.618 5.535 1 98.75 83 PHE B O 1
ATOM 1827 N N . SER B 1 84 ? 6.223 1.261 4.445 1 98.5 84 SER B N 1
ATOM 1828 C CA . SER B 1 84 ? 6.195 0.604 3.141 1 98.5 84 SER B CA 1
ATOM 1829 C C . SER B 1 84 ? 7.547 -0.019 2.809 1 98.5 84 SER B C 1
ATOM 1831 O O . SER B 1 84 ? 7.609 -1.102 2.221 1 98.5 84 SER B O 1
ATOM 1833 N N . PHE B 1 85 ? 8.602 0.655 3.193 1 98.69 85 PHE B N 1
ATOM 1834 C CA . PHE B 1 85 ? 9.938 0.127 2.934 1 98.69 85 PHE B CA 1
ATOM 1835 C C . PHE B 1 85 ? 10.234 -1.056 3.846 1 98.69 85 PHE B C 1
ATOM 1837 O O . PHE B 1 85 ? 10.883 -2.018 3.432 1 98.69 85 PHE B O 1
ATOM 1844 N N . ILE B 1 86 ? 9.828 -0.961 5.039 1 98.62 86 ILE B N 1
ATOM 1845 C CA . ILE B 1 86 ? 10.031 -2.068 5.965 1 98.62 86 ILE B CA 1
ATOM 1846 C C . ILE B 1 86 ? 9.305 -3.309 5.449 1 98.62 86 ILE B C 1
ATOM 1848 O O . ILE B 1 86 ? 9.859 -4.41 5.453 1 98.62 86 ILE B O 1
ATOM 1852 N N . LEU B 1 87 ? 8.094 -3.166 5.02 1 97.69 87 LEU B N 1
ATOM 1853 C CA . LEU B 1 87 ? 7.316 -4.281 4.492 1 97.69 87 LEU B CA 1
ATOM 1854 C C . LEU B 1 87 ? 7.996 -4.891 3.27 1 97.69 87 LEU B C 1
ATOM 1856 O O . LEU B 1 87 ? 8.062 -6.113 3.137 1 97.69 87 LEU B O 1
ATOM 1860 N N . ALA B 1 88 ? 8.445 -3.982 2.379 1 96.56 88 ALA B N 1
ATOM 1861 C CA . ALA B 1 88 ? 9.133 -4.469 1.186 1 96.56 88 ALA B CA 1
ATOM 1862 C C . ALA B 1 88 ? 10.383 -5.262 1.558 1 96.56 88 ALA B C 1
ATOM 1864 O O . ALA B 1 88 ? 10.602 -6.363 1.049 1 96.56 88 ALA B O 1
ATOM 1865 N N . PHE B 1 89 ? 11.164 -4.738 2.434 1 97.44 89 PHE B N 1
ATOM 1866 C CA . PHE B 1 89 ? 12.391 -5.391 2.859 1 97.44 89 PHE B CA 1
ATOM 1867 C C . PHE B 1 89 ? 12.102 -6.754 3.477 1 97.44 89 PHE B C 1
ATOM 1869 O O . PHE B 1 89 ? 12.719 -7.754 3.115 1 97.44 89 PHE B O 1
ATOM 1876 N N . LEU B 1 90 ? 11.172 -6.773 4.363 1 96.62 90 LEU B N 1
ATOM 1877 C CA . LEU B 1 90 ? 10.812 -8.016 5.047 1 96.62 90 LEU B CA 1
ATOM 1878 C C . LEU B 1 90 ? 10.25 -9.031 4.062 1 96.62 90 LEU B C 1
ATOM 1880 O O . LEU B 1 90 ? 10.57 -10.219 4.145 1 96.62 90 LEU B O 1
ATOM 1884 N N . HIS B 1 91 ? 9.398 -8.617 3.213 1 94.44 91 HIS B N 1
ATOM 1885 C CA . HIS B 1 91 ? 8.797 -9.539 2.256 1 94.44 91 HIS B CA 1
ATOM 1886 C C . HIS B 1 91 ? 9.867 -10.227 1.412 1 94.44 91 HIS B C 1
ATOM 1888 O O . HIS B 1 91 ? 9.922 -11.453 1.346 1 94.44 91 HIS B O 1
ATOM 1894 N N . PHE B 1 92 ? 10.789 -9.469 0.826 1 93.5 92 PHE B N 1
ATOM 1895 C CA . PHE B 1 92 ? 11.781 -10.039 -0.083 1 93.5 92 PHE B CA 1
ATOM 1896 C C . PHE B 1 92 ? 12.852 -10.789 0.69 1 93.5 92 PHE B C 1
ATOM 1898 O O . PHE B 1 92 ? 13.359 -11.812 0.224 1 93.5 92 PHE B O 1
ATOM 1905 N N . ALA B 1 93 ? 13.211 -10.289 1.82 1 94.19 93 ALA B N 1
ATOM 1906 C CA . ALA B 1 93 ? 14.195 -10.984 2.646 1 94.19 93 ALA B CA 1
ATOM 1907 C C . ALA B 1 93 ? 13.68 -12.344 3.09 1 94.19 93 ALA B C 1
ATOM 1909 O O . ALA B 1 93 ? 14.406 -13.344 3.02 1 94.19 93 ALA B O 1
ATOM 1910 N N . THR B 1 94 ? 12.406 -12.406 3.504 1 91.62 94 THR B N 1
ATOM 1911 C CA . THR B 1 94 ? 11.859 -13.672 3.982 1 91.62 94 THR B CA 1
ATOM 1912 C C . THR B 1 94 ? 11.617 -14.633 2.822 1 91.62 94 THR B C 1
ATOM 1914 O O . THR B 1 94 ? 11.82 -15.836 2.957 1 91.62 94 THR B O 1
ATOM 1917 N N . GLU B 1 95 ? 11.195 -14.133 1.728 1 89.5 95 GLU B N 1
ATOM 1918 C CA . GLU B 1 95 ? 11.016 -14.992 0.563 1 89.5 95 GLU B CA 1
ATOM 1919 C C . GLU B 1 95 ? 12.336 -15.641 0.148 1 89.5 95 GLU B C 1
ATOM 1921 O O . GLU B 1 95 ? 12.352 -16.781 -0.312 1 89.5 95 GLU B O 1
ATOM 1926 N N . TYR B 1 96 ? 13.383 -14.875 0.351 1 86.88 96 TYR B N 1
ATOM 1927 C CA . TYR B 1 96 ? 14.688 -15.359 -0.074 1 86.88 96 TYR B CA 1
ATOM 1928 C C . TYR B 1 96 ? 15.32 -16.25 0.993 1 86.88 96 TYR B C 1
ATOM 1930 O O . TYR B 1 96 ? 15.758 -17.359 0.702 1 86.88 96 TYR B O 1
ATOM 1938 N N . LEU B 1 97 ? 15.352 -15.867 2.172 1 87.38 97 LEU B N 1
ATOM 1939 C CA . LEU B 1 97 ? 16.125 -16.516 3.221 1 87.38 97 LEU B CA 1
ATOM 1940 C C . LEU B 1 97 ? 15.305 -17.609 3.9 1 87.38 97 LEU B C 1
ATOM 1942 O O . LEU B 1 97 ? 15.844 -18.672 4.254 1 87.38 97 LEU B O 1
ATOM 1946 N N . LEU B 1 98 ? 14.086 -17.375 4.066 1 83 98 LEU B N 1
ATOM 1947 C CA . LEU B 1 98 ? 13.289 -18.281 4.879 1 83 98 LEU B CA 1
ATOM 1948 C C . LEU B 1 98 ? 12.5 -19.25 4 1 83 98 LEU B C 1
ATOM 1950 O O . LEU B 1 98 ? 12.617 -20.469 4.145 1 83 98 LEU B O 1
ATOM 1954 N N . PHE B 1 99 ? 11.773 -18.781 3.01 1 80.5 99 PHE B N 1
ATOM 1955 C CA . PHE B 1 99 ? 10.875 -19.625 2.219 1 80.5 99 PHE B CA 1
ATOM 1956 C C . PHE B 1 99 ? 11.594 -20.156 0.983 1 80.5 99 PHE B C 1
ATOM 1958 O O . PHE B 1 99 ? 11.164 -21.156 0.393 1 80.5 99 PHE B O 1
ATOM 1965 N N . GLN B 1 100 ? 12.656 -19.422 0.49 1 80.38 100 GLN B N 1
ATOM 1966 C CA . GLN B 1 100 ? 13.492 -19.844 -0.629 1 80.38 100 GLN B CA 1
ATOM 1967 C C . GLN B 1 100 ? 12.664 -20.047 -1.892 1 80.38 100 GLN B C 1
ATOM 1969 O O . GLN B 1 100 ? 12.844 -21.031 -2.605 1 80.38 100 GLN B O 1
ATOM 1974 N N . THR B 1 101 ? 11.633 -19.172 -2.008 1 78.31 101 THR B N 1
ATOM 1975 C CA . THR B 1 101 ? 10.758 -19.25 -3.17 1 78.31 101 THR B CA 1
ATOM 1976 C C . THR B 1 101 ? 11.281 -18.375 -4.309 1 78.31 101 THR B C 1
ATOM 1978 O O . THR B 1 101 ? 10.773 -18.438 -5.43 1 78.31 101 THR B O 1
ATOM 1981 N N . VAL B 1 102 ? 12.266 -17.484 -3.951 1 75.5 102 VAL B N 1
ATOM 1982 C CA . VAL B 1 102 ? 12.828 -16.609 -4.969 1 75.5 102 VAL B CA 1
ATOM 1983 C C . VAL B 1 102 ? 14.344 -16.797 -5.027 1 75.5 102 VAL B C 1
ATOM 1985 O O . VAL B 1 102 ? 14.961 -17.219 -4.051 1 75.5 102 VAL B O 1
ATOM 1988 N N . GLU B 1 103 ? 14.812 -16.594 -6.219 1 77.25 103 GLU B N 1
ATOM 1989 C CA . GLU B 1 103 ? 16.266 -16.594 -6.391 1 77.25 103 GLU B CA 1
ATOM 1990 C C . GLU B 1 103 ? 16.812 -15.172 -6.387 1 77.25 103 GLU B C 1
ATOM 1992 O O . GLU B 1 103 ? 16.078 -14.211 -6.637 1 77.25 103 GLU B O 1
ATOM 1997 N N . LEU B 1 104 ? 18.094 -15.055 -6.016 1 76.5 104 LEU B N 1
ATOM 1998 C CA . LEU B 1 104 ? 18.75 -13.75 -6.016 1 76.5 104 LEU B CA 1
ATOM 1999 C C . LEU B 1 104 ? 18.953 -13.242 -7.441 1 76.5 104 LEU B C 1
ATOM 2001 O O . LEU B 1 104 ? 20.016 -13.453 -8.031 1 76.5 104 LEU B O 1
ATOM 2005 N N . SER B 1 105 ? 17.906 -12.75 -7.965 1 78.19 105 SER B N 1
ATOM 2006 C CA . SER B 1 105 ? 17.922 -12.07 -9.258 1 78.19 105 SER B CA 1
ATOM 2007 C C . SER B 1 105 ? 17.859 -10.555 -9.086 1 78.19 105 SER B C 1
ATOM 2009 O O . SER B 1 105 ? 17.688 -10.055 -7.973 1 78.19 105 SER B O 1
ATOM 2011 N N . PHE B 1 106 ? 18.141 -9.891 -10.164 1 74 106 PHE B N 1
ATOM 2012 C CA . PHE B 1 106 ? 18.047 -8.43 -10.141 1 74 106 PHE B CA 1
ATOM 2013 C C . PHE B 1 106 ? 16.688 -7.98 -9.609 1 74 106 PHE B C 1
ATOM 2015 O O . PHE B 1 106 ? 16.609 -7.031 -8.828 1 74 106 PHE B O 1
ATOM 2022 N N . GLY B 1 107 ? 15.641 -8.727 -9.883 1 76.31 107 GLY B N 1
ATOM 2023 C CA . GLY B 1 107 ? 14.289 -8.367 -9.484 1 76.31 107 GLY B CA 1
ATOM 2024 C C . GLY B 1 107 ? 14.062 -8.484 -7.988 1 76.31 107 GLY B C 1
ATOM 2025 O O . GLY B 1 107 ? 13.203 -7.797 -7.43 1 76.31 107 GLY B O 1
ATOM 2026 N N . VAL B 1 108 ? 14.828 -9.227 -7.348 1 82.94 108 VAL B N 1
ATOM 2027 C CA . VAL B 1 108 ? 14.68 -9.445 -5.914 1 82.94 108 VAL B CA 1
ATOM 2028 C C . VAL B 1 108 ? 15.711 -8.617 -5.152 1 82.94 108 VAL B C 1
ATOM 2030 O O . VAL B 1 108 ? 15.398 -8.031 -4.113 1 82.94 108 VAL B O 1
ATOM 2033 N N . VAL B 1 109 ? 16.859 -8.531 -5.715 1 86.62 109 VAL B N 1
ATOM 2034 C CA . VAL B 1 109 ? 17.953 -7.836 -5.043 1 86.62 109 VAL B CA 1
ATOM 2035 C C . VAL B 1 109 ? 17.672 -6.336 -5.02 1 86.62 109 VAL B C 1
ATOM 2037 O O . VAL B 1 109 ? 17.953 -5.66 -4.023 1 86.62 109 VAL B O 1
ATOM 2040 N N . SER B 1 110 ? 17.125 -5.859 -6.039 1 90.5 110 SER B N 1
ATOM 2041 C CA . SER B 1 110 ? 16.891 -4.426 -6.16 1 90.5 110 SER B CA 1
ATOM 2042 C C . SER B 1 110 ? 15.922 -3.936 -5.086 1 90.5 110 SER B C 1
ATOM 2044 O O . SER B 1 110 ? 16.25 -3.023 -4.324 1 90.5 110 SER B O 1
ATOM 2046 N N . PRO B 1 111 ? 14.844 -4.539 -4.98 1 92.44 111 PRO B N 1
ATOM 2047 C CA . PRO B 1 111 ? 13.945 -4.07 -3.928 1 92.44 111 PRO B CA 1
ATOM 2048 C C . PRO B 1 111 ? 14.531 -4.23 -2.527 1 92.44 111 PRO B C 1
ATOM 2050 O O . PRO B 1 111 ? 14.258 -3.42 -1.64 1 92.44 111 PRO B O 1
ATOM 2053 N N . LEU B 1 112 ? 15.359 -5.195 -2.32 1 94.44 112 LEU B N 1
ATOM 2054 C CA . LEU B 1 112 ? 16 -5.402 -1.026 1 94.44 112 LEU B CA 1
ATOM 2055 C C . LEU B 1 112 ? 16.969 -4.27 -0.71 1 94.44 112 LEU B C 1
ATOM 2057 O O . LEU B 1 112 ? 16.922 -3.695 0.382 1 94.44 112 LEU B O 1
ATOM 2061 N N . VAL B 1 113 ? 17.781 -4 -1.631 1 96.06 113 VAL B N 1
ATOM 2062 C CA . VAL B 1 113 ? 18.781 -2.957 -1.445 1 96.06 113 VAL B CA 1
ATOM 2063 C C . VAL B 1 113 ? 18.109 -1.596 -1.335 1 96.06 113 VAL B C 1
ATOM 2065 O O . VAL B 1 113 ? 18.406 -0.817 -0.427 1 96.06 113 VAL B O 1
ATOM 2068 N N . ILE B 1 114 ? 17.219 -1.346 -2.227 1 97.38 114 ILE B N 1
ATOM 2069 C CA . ILE B 1 114 ? 16.516 -0.061 -2.266 1 97.38 114 ILE B CA 1
ATOM 2070 C C . ILE B 1 114 ? 15.758 0.156 -0.961 1 97.38 114 ILE B C 1
ATOM 2072 O O . ILE B 1 114 ? 15.844 1.228 -0.357 1 97.38 114 ILE B O 1
ATOM 2076 N N . SER B 1 115 ? 15.008 -0.82 -0.567 1 98.12 115 SER B N 1
ATOM 2077 C CA . SER B 1 115 ? 14.25 -0.677 0.673 1 98.12 115 SER B CA 1
ATOM 2078 C C . SER B 1 115 ? 15.18 -0.569 1.877 1 98.12 115 SER B C 1
ATOM 2080 O O . SER B 1 115 ? 14.93 0.216 2.793 1 98.12 115 SER B O 1
ATOM 2082 N N . GLY B 1 116 ? 16.25 -1.297 1.872 1 98.12 116 GLY B N 1
ATOM 2083 C CA . GLY B 1 116 ? 17.219 -1.221 2.959 1 98.12 116 GLY B CA 1
ATOM 2084 C C . GLY B 1 116 ? 17.859 0.149 3.096 1 98.12 116 GLY B C 1
ATOM 2085 O O . GLY B 1 116 ? 17.891 0.716 4.188 1 98.12 116 GLY B O 1
ATOM 2086 N N . VAL B 1 117 ? 18.312 0.644 2.049 1 98.44 117 VAL B N 1
ATOM 2087 C CA . VAL B 1 117 ? 18.922 1.972 2.021 1 98.44 117 VAL B CA 1
ATOM 2088 C C . VAL B 1 117 ? 17.891 3.018 2.438 1 98.44 117 VAL B C 1
ATOM 2090 O O . VAL B 1 117 ? 18.203 3.93 3.209 1 98.44 117 VAL B O 1
ATOM 2093 N N . SER B 1 118 ? 16.703 2.912 1.98 1 98.81 118 SER B N 1
ATOM 2094 C CA . SER B 1 118 ? 15.641 3.855 2.303 1 98.81 118 SER B CA 1
ATOM 2095 C C . SER B 1 118 ? 15.32 3.842 3.795 1 98.81 118 SER B C 1
ATOM 2097 O O . SER B 1 118 ? 15.094 4.895 4.398 1 98.81 118 SER B O 1
ATOM 2099 N N . ILE B 1 119 ? 15.289 2.658 4.367 1 98.81 119 ILE B N 1
ATOM 2100 C CA . ILE B 1 119 ? 15.016 2.539 5.793 1 98.81 119 ILE B CA 1
ATOM 2101 C C . ILE B 1 119 ? 16.078 3.297 6.59 1 98.81 119 ILE B C 1
ATOM 2103 O O . ILE B 1 119 ? 15.742 4.105 7.465 1 98.81 119 ILE B O 1
ATOM 2107 N N . VAL B 1 120 ? 17.281 3.092 6.254 1 98.56 120 VAL B N 1
ATOM 2108 C CA . VAL B 1 120 ? 18.391 3.729 6.969 1 98.56 120 VAL B CA 1
ATOM 2109 C C . VAL B 1 120 ? 18.312 5.242 6.801 1 98.56 120 VAL B C 1
ATOM 2111 O O . VAL B 1 120 ? 18.391 5.988 7.777 1 98.56 120 VAL B O 1
ATOM 2114 N N . MET B 1 121 ? 18.109 5.648 5.609 1 98.44 121 MET B N 1
ATOM 2115 C CA . MET B 1 121 ? 18.047 7.082 5.34 1 98.44 121 MET B CA 1
ATOM 2116 C C . MET B 1 121 ? 16.859 7.719 6.051 1 98.44 121 MET B C 1
ATOM 2118 O O . MET B 1 121 ? 16.969 8.805 6.625 1 98.44 121 MET B O 1
ATOM 2122 N N . MET B 1 122 ? 15.805 7.07 6.066 1 98.62 122 MET B N 1
ATOM 2123 C CA . MET B 1 122 ? 14.609 7.668 6.648 1 98.62 122 MET B CA 1
ATOM 2124 C C . MET B 1 122 ? 14.688 7.668 8.172 1 98.62 122 MET B C 1
ATOM 2126 O O . MET B 1 122 ? 14.148 8.562 8.828 1 98.62 122 MET B O 1
ATOM 2130 N N . LEU B 1 123 ? 15.32 6.695 8.719 1 98.5 123 LEU B N 1
ATOM 2131 C CA . LEU B 1 123 ? 15.523 6.723 10.164 1 98.5 123 LEU B CA 1
ATOM 2132 C C . LEU B 1 123 ? 16.375 7.93 10.57 1 98.5 123 LEU B C 1
ATOM 2134 O O . LEU B 1 123 ? 16.094 8.578 11.578 1 98.5 123 LEU B O 1
ATOM 2138 N N . GLN B 1 1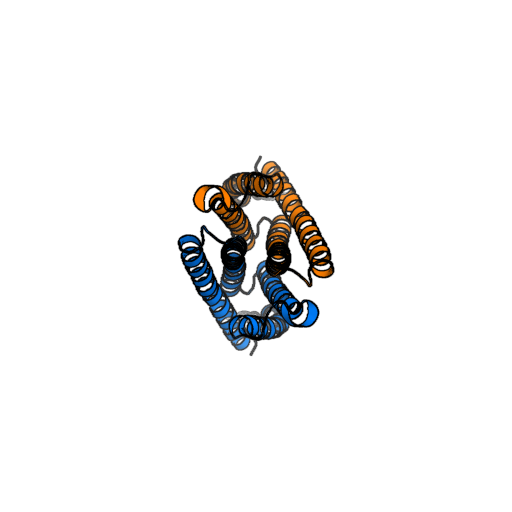24 ? 17.328 8.234 9.797 1 97.12 124 GLN B N 1
ATOM 2139 C CA . GLN B 1 124 ? 18.109 9.453 10.031 1 97.12 124 GLN B CA 1
ATOM 2140 C C . GLN B 1 124 ? 17.25 10.695 9.797 1 97.12 124 GLN B C 1
ATOM 2142 O O . GLN B 1 124 ? 17.453 11.719 10.453 1 97.12 124 GLN B O 1
ATOM 2147 N N . GLY B 1 125 ? 16.359 10.578 8.93 1 96.69 125 GLY B N 1
ATOM 2148 C CA . GLY B 1 125 ? 15.492 11.688 8.562 1 96.69 125 GLY B CA 1
ATOM 2149 C C . GLY B 1 125 ? 14.602 12.156 9.695 1 96.69 125 GLY B C 1
ATOM 2150 O O . GLY B 1 125 ? 14.188 13.312 9.734 1 96.69 125 GLY B O 1
ATOM 2151 N N . TYR B 1 126 ? 14.312 11.172 10.648 1 96.44 126 TYR B N 1
ATOM 2152 C CA . TYR B 1 126 ? 13.523 11.625 11.789 1 96.44 126 TYR B CA 1
ATOM 2153 C C . TYR B 1 126 ? 14.203 12.789 12.5 1 96.44 126 TYR B C 1
ATOM 2155 O O . TYR B 1 126 ? 13.531 13.711 12.977 1 96.44 126 TYR B O 1
ATOM 2163 N N . TYR B 1 127 ? 15.484 12.789 12.555 1 93.56 127 TYR B N 1
ATOM 2164 C CA . TYR B 1 127 ? 16.234 13.859 13.203 1 93.56 127 TYR B CA 1
ATOM 2165 C C . TYR B 1 127 ? 16.406 15.047 12.266 1 93.56 127 TYR B C 1
ATOM 2167 O O . TYR B 1 127 ? 16.062 16.172 12.625 1 93.56 127 TYR B O 1
ATOM 2175 N N . PHE B 1 128 ? 16.766 14.883 11.125 1 94 128 PHE B N 1
ATOM 2176 C CA . PHE B 1 128 ? 17.172 15.961 10.234 1 94 128 PHE B CA 1
ATOM 2177 C C . PHE B 1 128 ? 15.961 16.656 9.641 1 94 128 PHE B C 1
ATOM 2179 O O . PHE B 1 128 ? 16.016 17.844 9.305 1 94 128 PHE B O 1
ATOM 2186 N N . VAL B 1 129 ? 14.844 15.984 9.531 1 94.19 129 VAL B N 1
ATOM 2187 C CA . VAL B 1 129 ? 13.656 16.562 8.906 1 94.19 129 VAL B CA 1
ATOM 2188 C C . VAL B 1 129 ? 12.773 17.203 9.969 1 94.19 129 VAL B C 1
ATOM 2190 O O . VAL B 1 129 ? 12.203 18.281 9.742 1 94.19 129 VAL B O 1
ATOM 2193 N N . PHE B 1 130 ? 12.727 16.609 11.133 1 92.69 130 PHE B N 1
ATOM 2194 C CA . PHE B 1 130 ? 11.703 17.031 12.086 1 92.69 130 PHE B CA 1
ATOM 2195 C C . PHE B 1 130 ? 12.336 17.703 13.297 1 92.69 130 PHE B C 1
ATOM 2197 O O . PHE B 1 130 ? 11.711 18.547 13.945 1 92.69 130 PHE B O 1
ATOM 2204 N N . GLU B 1 131 ? 13.438 17.406 13.742 1 83.75 131 GLU B N 1
ATOM 2205 C CA . GLU B 1 131 ? 14.023 17.953 14.961 1 83.75 131 GLU B CA 1
ATOM 2206 C C . GLU B 1 131 ? 14.883 19.188 14.648 1 83.75 131 GLU B C 1
ATOM 2208 O O . GLU B 1 131 ? 14.789 20.203 15.328 1 83.75 131 GLU B O 1
ATOM 2213 N N . GLU B 1 132 ? 15.805 19.094 13.797 1 70.25 132 GLU B N 1
ATOM 2214 C CA . GLU B 1 132 ? 16.734 20.188 13.523 1 70.25 132 GLU B CA 1
ATOM 2215 C C . GLU B 1 132 ? 16.016 21.391 12.906 1 70.25 132 GLU B C 1
ATOM 2217 O O . GLU B 1 132 ? 16.406 22.531 13.109 1 70.25 132 GLU B O 1
ATOM 2222 N N . ASP B 1 133 ? 15.023 21.219 12.148 1 60.03 133 ASP B N 1
ATOM 2223 C CA . ASP B 1 133 ? 14.32 22.375 11.586 1 60.03 133 ASP B CA 1
ATOM 2224 C C . ASP B 1 133 ? 13.625 23.172 12.688 1 60.03 133 ASP B C 1
ATOM 2226 O O . ASP B 1 133 ? 13.43 24.391 12.547 1 60.03 133 ASP B O 1
ATOM 2230 N N . GLU B 1 134 ? 13.266 22.547 13.742 1 57.22 134 GLU B N 1
ATOM 2231 C CA . GLU B 1 134 ? 12.68 23.297 14.852 1 57.22 134 GLU B CA 1
ATOM 2232 C C . GLU B 1 134 ? 13.719 24.188 15.516 1 57.22 134 GLU B C 1
ATOM 2234 O O . GLU B 1 134 ? 13.375 25.219 16.094 1 57.22 134 GLU B O 1
ATOM 2239 N N . VAL B 1 135 ? 15.016 23.828 15.445 1 52.53 135 VAL B N 1
ATOM 2240 C CA . VAL B 1 135 ? 16.016 24.641 16.125 1 52.53 135 VAL B CA 1
ATOM 2241 C C . VAL B 1 135 ? 16.453 25.781 15.219 1 52.53 135 VAL B C 1
ATOM 2243 O O . VAL B 1 135 ? 17.266 26.625 15.625 1 52.53 135 VAL B O 1
ATOM 2246 N N . SER B 1 136 ? 16.203 25.719 14.008 1 52.44 136 SER B N 1
ATOM 2247 C CA . SER B 1 136 ? 16.703 26.891 13.305 1 52.44 136 SER B CA 1
ATOM 2248 C C . SER B 1 136 ? 16.016 28.156 13.797 1 52.44 136 SER B C 1
ATOM 2250 O O . SER B 1 136 ? 14.789 28.203 13.922 1 52.44 136 SER B O 1
ATOM 2252 N N . PRO B 1 137 ? 16.719 29.016 14.445 1 47.66 137 PRO B N 1
ATOM 2253 C CA . PRO B 1 137 ? 16.25 30.25 15.086 1 47.66 137 PRO B CA 1
ATOM 2254 C C . PRO B 1 137 ? 15.32 31.047 14.18 1 47.66 137 PRO B C 1
ATOM 2256 O O . PRO B 1 137 ? 15.578 31.188 12.984 1 47.66 137 PRO B O 1
ATOM 2259 N N . THR B 1 138 ? 14 30.844 14.273 1 48.34 138 THR B N 1
ATOM 2260 C CA . THR B 1 138 ? 13.227 31.922 13.656 1 48.34 138 THR B CA 1
ATOM 2261 C C . THR B 1 138 ? 13.992 33.25 13.719 1 48.34 138 THR B C 1
ATOM 2263 O O . THR B 1 138 ? 14.469 33.656 14.781 1 48.34 138 THR B O 1
ATOM 2266 N N . PRO B 1 139 ? 14.555 33.719 12.711 1 48.53 139 PRO B N 1
ATOM 2267 C CA . PRO B 1 139 ? 15.234 35 12.812 1 48.53 139 PRO B CA 1
ATOM 2268 C C . PRO B 1 139 ? 14.453 36 13.664 1 48.53 139 PRO B C 1
ATOM 2270 O O . PRO B 1 139 ? 13.273 36.25 13.414 1 48.53 139 PRO B O 1
ATOM 2273 N N . THR B 1 140 ? 14.547 36.094 14.891 1 43.03 140 THR B N 1
ATOM 2274 C CA . THR B 1 140 ? 13.992 37.188 15.68 1 43.03 140 THR B CA 1
ATOM 2275 C C . THR B 1 140 ? 14.188 38.531 14.961 1 43.03 140 THR B C 1
ATOM 2277 O O . THR B 1 140 ? 15.305 38.875 14.594 1 43.03 140 THR B O 1
ATOM 2280 N N . GLU B 1 141 ? 13.211 38.844 14.039 1 44.81 141 GLU B N 1
ATOM 2281 C CA . GLU B 1 141 ? 13.125 40.188 13.477 1 44.81 141 GLU B CA 1
ATOM 2282 C C . GLU B 1 141 ? 13.594 41.25 14.484 1 44.81 141 GLU B C 1
ATOM 2284 O O . GLU B 1 141 ? 13 41.406 15.547 1 44.81 141 GLU B O 1
ATOM 2289 N N . SER B 1 142 ? 14.836 41.344 14.773 1 46.62 142 SER B N 1
ATOM 2290 C CA . SER B 1 142 ? 15.352 42.469 15.523 1 46.62 142 SER B CA 1
ATOM 2291 C C . SER B 1 142 ? 14.68 43.781 15.094 1 46.62 142 SER B C 1
ATOM 2293 O O . SER B 1 142 ? 14.758 44.188 13.93 1 46.62 142 SER B O 1
ATOM 2295 N N . LYS B 1 143 ? 13.484 44.094 15.578 1 49 143 LYS B N 1
ATOM 2296 C CA . LYS B 1 143 ? 12.883 45.438 15.508 1 49 143 LYS B CA 1
ATOM 2297 C C . LYS B 1 143 ? 13.938 46.5 15.719 1 49 143 LYS B C 1
ATOM 2299 O O . LYS B 1 143 ? 14.562 46.594 16.781 1 49 143 LYS B O 1
ATOM 2304 N N . LYS B 1 144 ? 14.734 46.844 14.711 1 47.88 144 LYS B N 1
ATOM 2305 C CA . LYS B 1 144 ? 15.461 48.125 14.789 1 47.88 144 LYS B CA 1
ATOM 2306 C C . LYS B 1 144 ? 14.555 49.25 15.273 1 47.88 144 LYS B C 1
ATOM 2308 O O . LYS B 1 144 ? 13.516 49.531 14.664 1 47.88 144 LYS B O 1
ATOM 2313 N N . LYS B 1 145 ? 14.5 49.562 16.516 1 48.62 145 LYS B N 1
ATOM 2314 C CA . LYS B 1 145 ? 14.109 50.844 17.109 1 48.62 145 LYS B CA 1
ATOM 2315 C C . LYS B 1 145 ? 14.703 52 16.328 1 48.62 145 LYS B C 1
ATOM 2317 O O . LYS B 1 145 ? 15.922 52.188 16.297 1 48.62 145 LYS B O 1
ATOM 2322 N N . LYS B 1 146 ? 14.156 52.281 15.055 1 35.53 146 LYS B N 1
ATOM 2323 C CA . LYS B 1 146 ? 14.211 53.719 14.797 1 35.53 146 LYS B CA 1
ATOM 2324 C C . LYS B 1 146 ? 13.086 54.469 15.523 1 35.53 146 LYS B C 1
ATOM 2326 O O . LYS B 1 146 ? 11.969 53.938 15.617 1 35.53 146 LYS B O 1
#

Solvent-accessible surface area (backbone atoms only — not comparable to full-atom values): 14986 Å² total; per-residue (Å²): 107,44,64,58,51,44,52,52,50,31,50,51,36,31,52,54,13,52,47,24,47,53,51,17,52,51,26,44,52,54,20,51,54,43,55,72,71,31,88,77,45,75,58,50,51,54,49,25,52,42,26,43,52,50,18,53,46,32,40,50,49,13,50,43,22,36,50,17,34,73,40,63,80,40,60,69,44,40,51,51,33,48,49,48,26,50,50,48,27,49,52,50,48,39,34,42,73,72,67,56,78,49,68,95,38,74,82,46,46,47,52,36,51,54,21,48,54,48,45,56,53,48,60,53,34,56,45,37,59,60,50,52,60,70,63,53,72,71,75,72,78,73,75,73,84,123,107,43,64,58,51,44,51,50,50,30,50,49,36,31,51,54,14,53,48,24,48,54,51,18,53,53,26,46,51,54,20,52,57,43,56,72,71,33,87,77,45,76,57,51,50,54,48,26,51,42,25,42,51,49,17,53,44,32,40,49,49,14,51,42,24,36,50,17,35,74,40,63,79,39,58,70,44,39,52,50,33,48,47,47,24,50,50,48,26,51,52,50,49,38,33,41,72,72,67,56,79,50,68,95,38,74,82,47,46,47,51,35,51,53,21,48,53,47,44,57,52,49,60,53,35,56,45,38,58,60,48,52,59,68,62,52,71,72,74,72,77,72,76,74,83,122

pLDDT: mean 85.25, std 16.66, range [35.53, 98.88]

Radius of gyration: 22.48 Å; Cα contacts (8 Å, |Δi|>4): 330; chains: 2; bounding box: 48×85×54 Å

Sequence (292 aa):
MANAFTKVLRFWIFLVGFMAVGTAMQAFMESSFLATRMYTQAQEMVNAVLGRLFGTWTLLAGAVRMMCSYDIRNRAVYDLTLFSFILAFLHFATEYLLFQTVELSFGVVSPLVISGVSIVMMLQGYYFVFEEDEVSPTPTESKKKKMANAFTKVLRFWIFLVGFMAVGTAMQAFMESSFLATRMYTQAQEMVNAVLGRLFGTWTLLAGAVRMMCSYDIRNRAVYDLTLFSFILAFLHFATEYLLFQTVELSFGVVSPLVISGVSIVMMLQGYYFVFEEDEVSPTPTESKKKK

Secondary structure (DSSP, 8-state):
-HHHHHHHHHHHHHHHHHHHHHHHHHHHHHHHHHHHH-TT-HHHHHHHHHHHHHHHHHHHHHHHHHHHHHTTT-HHHHHHHHHHHHHHHHHHHHHHHTS--S---HHHHHHHHHHHHHHHHHHHHIIIIIIHHHHS----------/-HHHHHHHHHHHHHHHHHHHHHHHHHHHHHHHHHHHH-SS-HHHHHHHHHHHHHHHHHHHHHHHHHHHHHTTT-HHHHHHHHHHHHHHHHHHHHHHHTS--S-S-HHHHHHHHHHHHHHHHHHHHIIIIIIHHHHS----------